Protein 2QZ4 (pdb70)

Solvent-accessible surface area: 11395 Å² total; per-residue (Å²): 218,46,41,14,40,166,58,2,19,1,21,104,118,7,38,125,68,0,99,78,0,0,68,27,2,121,71,33,144,162,113,65,12,28,0,0,0,0,5,3,36,91,34,11,18,16,50,67,0,0,82,0,0,3,30,73,7,150,24,41,54,9,64,12,40,10,82,66,65,88,93,120,100,73,34,63,8,12,36,106,2,126,71,16,1,146,78,0,100,91,116,34,45,0,0,0,2,7,50,53,56,144,122,12,34,72,28,16,18,93,16,1,78,59,14,38,104,103,20,56,3,0,2,0,4,2,1,83,140,59,72,24,60,106,29,32,12,41,127,131,49,39,5,70,67,76,6,112,10,86,66,12,82,68,95,42,18,55,48,18,0,42,33,47,0,105,73,48,72,18,75,49,58,10,83,159,43,0,62,132,0,0,80,49,0,89,42,4,7,14,44,26,0,19,98,10,0,58,69,6,41,145,139,163,110,64,7,64,57,114,33,0,24,95,91,0,106,49,13,82,95,87,131

Organism: Homo sapiens (NCBI:txid9606)

Nearest PDB structures (foldseek):
  2qz4-assembly1_A  TM=1.005E+00  e=1.917E-44  Homo sapiens
  2ce7-assembly2_E  TM=9.244E-01  e=4.680E-22  Thermotoga maritima
  6gcn-assembly1_A  TM=9.214E-01  e=4.414E-22  Aquifex aeolicus VF5
  2ce7-assembly1_B  TM=9.243E-01  e=3.847E-21  Thermotoga maritima
  4lgm-assembly1_A  TM=7.517E-01  e=1.584E-12  Saccharolobus solfataricus P2

Secondary structure (DSSP, 8-state):
----TTSS-S-HHHHHHHHHHHHHHH----PPP-EEEEES-TTSSHHHHHHHHHHHHT--EEEEETTTTSSSSTTHHHHHHHHHHHHHHHT-SEEEEEE---HHHHHHHHHHHT--TT--EEEEEEES-GGGGGSGGGSTTS--EEEE--S--HHHHHHHHHHHHHHTT--BTHHHHHHHHHHT-TT--HHHHHHHHHHHHT---B--HHHHHHHHHHHHH--

Sequence (223 aa):
MGVSFKDVAGMHEAKLEVREFVDYLKSPEAKVPKGALLLGPPGCGKTLLAKAVATEAQVPFLAMAGAEFVEVIGGLGAARVRSLFKEARARAPCIVYIDEIEQTLNQLLVEMDGMGTTDHVIVLASTNRADILDGALMRPGRLDRHVFIDLPTLQERREIFEQHLKSLKLTQSSTFYSQRLAELTPGFSGADIANICNEAALHVHTLNFEYAVERVLAGTAKK

InterPro domains:
  IPR000642 Peptidase M41 [PF01434] (562-745)
  IPR003593 AAA+ ATPase domain [SM00382] (341-481)
  IPR003959 ATPase, AAA-type, core [PF00004] (346-478)
  IPR005936 ATP-dependent zinc metalloprotease, FtsH [MF_01458] (41-780)
  IPR005936 ATP-dependent zinc metalloprotease, FtsH [TIGR01241] (147-743)
  IPR011546 Peptidase M41, FtsH extracellular [PF06480] (144-242)
  IPR027417 P-loop containing nucleoside triphosphate hydrolase [G3DSA:3.40.50.300] (288-478)
  IPR027417 P-loop containing nucleoside triphosphate hydrolase [SSF52540] (306-575)
  IPR037219 Peptidase M41-like [G3DSA:1.20.58.760] (562-750)
  IPR037219 Peptidase M41-like [SSF140990] (562-753)
  IPR041569 AAA ATPase, AAA+ lid domain [PF17862] (508-546)
  IPR050928 ATP-dependent Zinc Metalloprotease [PTHR43655] (106-780)

Foldseek 3Di:
DDQAVLLQFDPVVVVVVCVVVLVCQLPVDVPDAQAEEEEEDPQACLVSVLRRSQVSSVFEEAEDEPVLQPPPDPPRLLVVLVVRLVVCQVRPLGEYEYEEDHNNVVSNLVSQLPDDSNRNYHYYYYYHDVCVCVDDQDDPSHHPYYDYGYADALVSQLRLQQSLLVVLLLNVCSNVQSNVLSVLAPPDHSRNSNVLNVVQVVVDSHGPRVSSSVVSVVCVVPD

CATH classification: 3.40.50.300 (+1 more: 1.10.8.60)

Structure (mmCIF, N/CA/C/O backbone):
data_2QZ4
#
_entry.id   2QZ4
#
_cell.length_a   57.200
_cell.length_b   57.200
_cell.length_c   155.220
_cell.angle_alpha   90.00
_cell.angle_beta   90.00
_cell.angle_gamma   90.00
#
_symmetry.space_group_name_H-M   'P 43 2 2'
#
loop_
_entity.id
_entity.type
_entity.pdbx_description
1 polymer Paraplegin
2 non-polymer "ADENOSINE-5'-DIPHOSPHATE"
3 water water
#
loop_
_atom_site.group_PDB
_atom_site.id
_atom_site.type_symbol
_atom_site.label_atom_id
_atom_site.label_alt_id
_atom_site.label_comp_id
_atom_site.label_asym_id
_atom_site.label_entity_id
_atom_site.label_seq_id
_atom_site.pdbx_PDB_ins_code
_atom_site.Cartn_x
_atom_site.Cartn_y
_atom_site.Cartn_z
_atom_site.occupancy
_atom_site.B_iso_or_equiv
_atom_site.auth_seq_id
_atom_site.auth_comp_id
_atom_site.auth_asym_id
_atom_site.auth_atom_id
_atom_site.pdbx_PDB_model_num
ATOM 1 N N . MET A 1 1 ? -0.186 43.404 9.836 1.00 72.88 304 MET A N 1
ATOM 2 C CA . MET A 1 1 ? 1.205 42.953 9.517 1.00 73.56 304 MET A CA 1
ATOM 3 C C . MET A 1 1 ? 1.414 41.476 9.867 1.00 69.19 304 MET A C 1
ATOM 4 O O . MET A 1 1 ? 0.913 40.986 10.884 1.00 67.49 304 MET A O 1
ATOM 9 N N . GLY A 1 2 ? 2.193 40.795 9.030 1.00 66.72 305 GLY A N 1
ATOM 10 C CA . GLY A 1 2 ? 2.298 39.340 9.037 1.00 64.82 305 GLY A CA 1
ATOM 11 C C . GLY A 1 2 ? 3.410 38.807 9.918 1.00 63.60 305 GLY A C 1
ATOM 12 O O . GLY A 1 2 ? 3.961 39.520 10.740 1.00 64.92 305 GLY A O 1
ATOM 13 N N . VAL A 1 3 ? 3.699 37.521 9.753 1.00 60.32 306 VAL A N 1
ATOM 14 C CA . VAL A 1 3 ? 4.806 36.863 10.401 1.00 57.22 306 VAL A CA 1
ATOM 15 C C . VAL A 1 3 ? 6.100 37.590 10.096 1.00 57.25 306 VAL A C 1
ATOM 16 O O . VAL A 1 3 ? 6.396 37.838 8.933 1.00 61.96 306 VAL A O 1
ATOM 20 N N . SER A 1 4 ? 6.850 37.956 11.129 1.00 57.50 307 SER A N 1
ATOM 21 C CA . SER A 1 4 ? 8.156 38.592 10.972 1.00 58.09 307 SER A CA 1
ATOM 22 C C . SER A 1 4 ? 9.211 37.872 11.788 1.00 58.50 307 SER A C 1
ATOM 23 O O . SER A 1 4 ? 8.930 36.831 12.396 1.00 57.84 307 SER A O 1
ATOM 26 N N . PHE A 1 5 ? 10.428 38.422 11.809 1.00 60.55 308 PHE A N 1
ATOM 27 C CA . PHE A 1 5 ? 11.538 37.826 12.585 1.00 61.14 308 PHE A CA 1
ATOM 28 C C . PHE A 1 5 ? 11.289 37.859 14.096 1.00 60.44 308 PHE A C 1
ATOM 29 O O . PHE A 1 5 ? 11.926 37.117 14.845 1.00 58.54 308 PHE A O 1
ATOM 37 N N . LYS A 1 6 ? 10.387 38.743 14.521 1.00 59.11 309 LYS A N 1
ATOM 38 C CA . LYS A 1 6 ? 9.999 38.890 15.903 1.00 59.04 309 LYS A CA 1
ATOM 39 C C . LYS A 1 6 ? 9.230 37.682 16.364 1.00 56.53 309 LYS A C 1
ATOM 40 O O . LYS A 1 6 ? 9.288 37.317 17.510 1.00 56.47 309 LYS A O 1
ATOM 46 N N . ASP A 1 7 ? 8.491 37.078 15.462 1.00 54.64 310 ASP A N 1
ATOM 47 C CA . ASP A 1 7 ? 7.659 35.933 15.761 1.00 56.06 310 ASP A CA 1
ATOM 48 C C . ASP A 1 7 ? 8.436 34.639 15.676 1.00 57.04 310 ASP A C 1
ATOM 49 O O . ASP A 1 7 ? 7.906 33.591 16.018 1.00 57.20 310 ASP A O 1
ATOM 54 N N . VAL A 1 8 ? 9.669 34.717 15.168 1.00 58.78 311 VAL A N 1
ATOM 55 C CA . VAL A 1 8 ? 10.533 33.551 14.925 1.00 57.17 311 VAL A CA 1
ATOM 56 C C . VAL A 1 8 ? 11.589 33.493 16.037 1.00 55.50 311 VAL A C 1
ATOM 57 O O . VAL A 1 8 ? 12.555 34.257 16.067 1.00 56.63 311 VAL A O 1
ATOM 61 N N . ALA A 1 9 ? 11.403 32.599 16.984 1.00 55.40 312 ALA A N 1
ATOM 62 C CA . ALA A 1 9 ? 12.319 32.554 18.123 1.00 52.76 312 ALA A CA 1
ATOM 63 C C . ALA A 1 9 ? 13.514 31.657 17.814 1.00 51.41 312 ALA A C 1
ATOM 64 O O . ALA A 1 9 ? 13.391 30.650 17.124 1.00 51.17 312 ALA A O 1
ATOM 66 N N . GLY A 1 10 ? 14.665 32.011 18.355 1.00 51.33 313 GLY A N 1
ATOM 67 C CA . GLY A 1 10 ? 15.904 31.323 18.047 1.00 51.73 313 GLY A CA 1
ATOM 68 C C . GLY A 1 10 ? 16.296 31.422 16.572 1.00 52.27 313 GLY A C 1
ATOM 69 O O . GLY A 1 10 ? 16.129 32.458 15.936 1.00 51.10 313 GLY A O 1
ATOM 70 N N . MET A 1 11 ? 16.859 30.336 16.049 1.00 53.63 314 MET A N 1
ATOM 71 C CA . MET A 1 11 ? 17.149 30.237 14.650 1.00 60.01 314 MET A CA 1
ATOM 72 C C . MET A 1 11 ? 18.023 31.410 14.177 1.00 59.16 314 MET A C 1
ATOM 73 O O . MET A 1 11 ? 17.796 32.002 13.119 1.00 58.03 314 MET A O 1
ATOM 78 N N . HIS A 1 12 ? 19.028 31.727 14.974 1.00 58.28 315 HIS A N 1
ATOM 79 C CA . HIS A 1 12 ? 19.835 32.912 14.764 1.00 60.47 315 HIS A CA 1
ATOM 80 C C . HIS A 1 12 ? 20.758 32.774 13.549 1.00 59.12 315 HIS A C 1
ATOM 81 O O . HIS A 1 12 ? 20.942 33.726 12.821 1.00 59.23 315 HIS A O 1
ATOM 88 N N . GLU A 1 13 ? 21.342 31.600 13.345 1.00 58.68 316 GLU A N 1
ATOM 89 C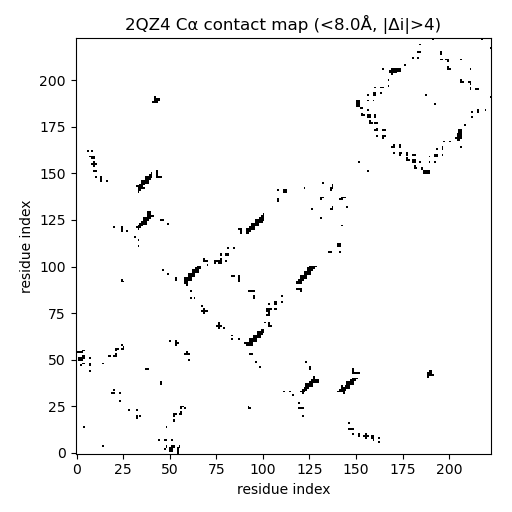 CA . GLU A 1 13 ? 22.189 31.358 12.186 1.00 58.77 316 GLU A CA 1
ATOM 90 C C . GLU A 1 13 ? 21.395 31.372 10.866 1.00 59.40 316 GLU A C 1
ATOM 91 O O . GLU A 1 13 ? 21.852 31.965 9.904 1.00 58.24 316 GLU A O 1
ATOM 97 N N . ALA A 1 14 ? 20.227 30.727 10.845 1.00 58.80 317 ALA A N 1
ATOM 98 C CA . ALA A 1 14 ? 19.321 30.714 9.687 1.00 58.49 317 ALA A CA 1
ATOM 99 C C . ALA A 1 14 ? 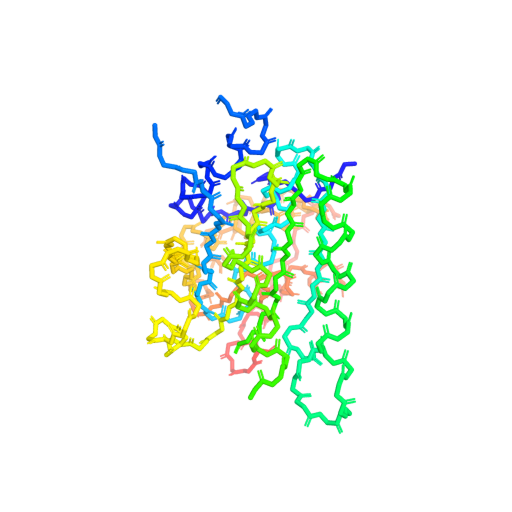18.822 32.113 9.311 1.00 58.69 317 ALA A C 1
ATOM 100 O O . ALA A 1 14 ? 18.763 32.422 8.134 1.00 59.08 317 ALA A O 1
ATOM 102 N N . LYS A 1 15 ? 18.452 32.941 10.297 1.00 59.86 318 LYS A N 1
ATOM 103 C CA . LYS A 1 15 ? 18.169 34.374 10.065 1.00 61.71 318 LYS A CA 1
ATOM 104 C C . LYS A 1 15 ? 19.321 35.120 9.392 1.00 62.99 318 LYS A C 1
ATOM 105 O O . LYS A 1 15 ? 19.097 35.908 8.450 1.00 63.68 318 LYS A O 1
ATOM 111 N N . LEU A 1 16 ? 20.547 34.889 9.854 1.00 61.96 319 LEU A N 1
ATOM 112 C CA . LEU A 1 16 ? 21.699 35.475 9.179 1.00 61.15 319 LEU A CA 1
ATOM 113 C C . LEU A 1 16 ? 21.806 34.973 7.745 1.00 61.32 319 LEU A C 1
ATOM 114 O O . LEU A 1 16 ? 22.166 35.731 6.851 1.00 61.87 319 LEU A O 1
ATOM 119 N N . GLU A 1 17 ? 21.488 33.702 7.519 1.00 61.46 320 GLU A N 1
ATOM 120 C CA . GLU A 1 17 ? 21.597 33.112 6.189 1.00 61.89 320 GLU A CA 1
ATOM 121 C C . GLU A 1 17 ? 20.506 33.532 5.166 1.00 62.27 320 GLU A C 1
ATOM 122 O O . GLU A 1 17 ? 20.730 33.456 3.967 1.00 63.90 320 GLU A O 1
ATOM 128 N N . VAL A 1 18 ? 19.338 33.977 5.602 1.00 63.27 321 VAL A N 1
ATOM 129 C CA . VAL A 1 18 ? 18.302 34.377 4.635 1.00 63.23 321 VAL A CA 1
ATOM 130 C C . VAL A 1 18 ? 18.295 35.886 4.435 1.00 63.79 321 VAL A C 1
ATOM 131 O O . VAL A 1 18 ? 17.564 36.409 3.600 1.00 66.73 321 VAL A O 1
ATOM 135 N N . ARG A 1 19 ? 19.137 36.559 5.204 1.00 64.32 322 ARG A N 1
ATOM 136 C CA . ARG A 1 19 ? 19.379 38.008 5.118 1.00 65.66 322 ARG A CA 1
ATOM 137 C C . ARG A 1 19 ? 19.619 38.508 3.686 1.00 63.08 322 ARG A C 1
ATOM 138 O O . ARG A 1 19 ? 19.033 39.494 3.267 1.00 62.04 322 ARG A O 1
ATOM 146 N N . GLU A 1 20 ? 20.515 37.837 2.979 1.00 62.08 323 GLU A N 1
ATOM 147 C CA . GLU A 1 20 ? 20.848 38.158 1.596 1.00 62.71 323 GLU A CA 1
ATOM 148 C C . GLU A 1 20 ? 19.614 38.177 0.695 1.00 61.65 323 GLU A C 1
ATOM 149 O O . GLU A 1 20 ? 19.534 38.973 -0.234 1.00 61.49 323 GLU A O 1
ATOM 155 N N . PHE A 1 21 ? 18.660 37.288 0.959 1.00 62.74 324 PHE A N 1
ATOM 156 C CA . PHE A 1 21 ? 17.396 37.273 0.214 1.00 61.24 324 PHE A CA 1
ATOM 157 C C . PHE A 1 21 ? 16.492 38.444 0.614 1.00 62.13 324 PHE A C 1
ATOM 158 O O . PHE A 1 21 ? 15.880 39.058 -0.256 1.00 58.71 324 PHE A O 1
ATOM 166 N N . VAL A 1 22 ? 16.419 38.770 1.918 1.00 61.75 325 VAL A N 1
ATOM 167 C CA . VAL A 1 22 ? 15.743 40.003 2.353 1.00 60.44 325 VAL A CA 1
ATOM 168 C C . VAL A 1 22 ? 16.352 41.247 1.658 1.00 61.84 325 VAL A C 1
ATOM 169 O O . VAL A 1 22 ? 15.634 42.098 1.130 1.00 63.83 325 VAL A O 1
ATOM 173 N N . ASP A 1 23 ? 17.672 41.340 1.651 1.00 59.03 326 ASP A N 1
ATOM 174 C CA . ASP A 1 23 ? 18.345 42.478 1.054 1.00 58.96 326 ASP A CA 1
ATOM 175 C C . ASP A 1 23 ? 18.084 42.546 -0.456 1.00 58.57 326 ASP A C 1
ATOM 176 O O . ASP A 1 23 ? 17.849 43.616 -1.023 1.00 59.12 326 ASP A O 1
ATOM 181 N N . TYR A 1 24 ? 18.119 41.400 -1.112 1.00 57.80 327 TYR A N 1
ATOM 182 C CA . TYR A 1 24 ? 17.882 41.373 -2.541 1.00 57.51 327 TYR A CA 1
ATOM 183 C C . TYR A 1 24 ? 16.470 41.832 -2.899 1.00 57.24 327 TYR A C 1
ATOM 184 O O . TYR A 1 24 ? 16.302 42.682 -3.753 1.00 58.35 327 TYR A O 1
ATOM 193 N N . LEU A 1 25 ? 15.470 41.270 -2.237 1.00 57.52 328 LEU A N 1
ATOM 194 C CA . LEU A 1 25 ? 14.071 41.596 -2.477 1.00 60.11 328 LEU A CA 1
ATOM 195 C C . LEU A 1 25 ? 13.751 43.069 -2.206 1.00 61.89 328 LEU A C 1
ATOM 196 O O . LEU A 1 25 ? 12.929 43.666 -2.926 1.00 61.60 328 LEU A O 1
ATOM 201 N N . LYS A 1 26 ? 14.407 43.655 -1.193 1.00 64.62 329 LYS A N 1
ATOM 202 C CA . LYS A 1 26 ? 14.254 45.091 -0.869 1.00 66.00 329 LYS A CA 1
ATOM 203 C C . LYS A 1 26 ? 14.816 46.061 -1.943 1.00 69.05 329 LYS A C 1
ATOM 204 O O . LYS A 1 26 ? 14.321 47.184 -2.098 1.00 68.16 329 LYS A O 1
ATOM 210 N N . SER A 1 27 ? 15.861 45.645 -2.657 1.00 69.65 330 SER A N 1
ATOM 211 C CA . SER A 1 27 ? 16.340 46.405 -3.805 1.00 69.72 330 SER A CA 1
ATOM 212 C C . SER A 1 27 ? 17.208 45.558 -4.724 1.00 67.72 330 SER A C 1
ATOM 213 O O . SER A 1 27 ? 18.428 45.518 -4.576 1.00 65.01 330 SER A O 1
ATOM 216 N N . PRO A 1 28 ? 16.576 44.865 -5.677 1.00 68.24 331 PRO A N 1
ATOM 217 C CA . PRO A 1 28 ? 17.365 44.227 -6.725 1.00 69.89 331 PRO A CA 1
ATOM 218 C C . PRO A 1 28 ? 18.205 45.277 -7.469 1.00 70.77 331 PRO A C 1
ATOM 219 O O . PRO A 1 28 ? 17.655 46.131 -8.172 1.00 73.48 331 PRO A O 1
ATOM 223 N N . GLU A 1 29 ? 19.524 45.229 -7.281 1.00 71.08 332 GLU A N 1
ATOM 224 C CA . GLU A 1 29 ? 20.447 46.256 -7.800 1.00 70.69 332 GLU A CA 1
ATOM 225 C C . GLU A 1 29 ? 21.284 46.802 -6.636 1.00 71.32 332 GLU A C 1
ATOM 226 O O . GLU A 1 29 ? 21.428 46.137 -5.594 1.00 69.72 332 GLU A O 1
ATOM 228 N N . ALA A 1 36 ? 28.137 41.389 -7.233 1.00 63.07 339 ALA A N 1
ATOM 229 C CA . ALA A 1 36 ? 27.729 40.139 -6.592 1.00 64.33 339 ALA A CA 1
ATOM 230 C C . ALA A 1 36 ? 26.962 39.244 -7.569 1.00 64.34 339 ALA A C 1
ATOM 231 O O . ALA A 1 36 ? 26.700 39.633 -8.721 1.00 66.41 339 ALA A O 1
ATOM 233 N N . LYS A 1 37 ? 26.637 38.039 -7.106 1.00 62.69 340 LYS A N 1
ATOM 234 C CA . LYS A 1 37 ? 25.891 37.072 -7.894 1.00 61.94 340 LYS A CA 1
ATOM 235 C C . LYS A 1 37 ? 24.415 37.188 -7.535 1.00 61.43 340 LYS A C 1
ATOM 236 O O . LYS A 1 37 ? 24.062 37.345 -6.346 1.00 61.18 340 LYS A O 1
ATOM 239 N N . VAL A 1 38 ? 23.565 37.109 -8.561 1.00 59.67 341 VAL A N 1
ATOM 240 C CA . VAL A 1 38 ? 22.117 37.233 -8.404 1.00 58.17 341 VAL A CA 1
ATOM 241 C C . VAL A 1 38 ? 21.508 36.021 -7.681 1.00 56.74 341 VAL A C 1
ATOM 242 O O . VAL A 1 38 ? 21.605 34.875 -8.140 1.00 53.77 341 VAL A O 1
ATOM 246 N N . PRO A 1 39 ? 20.895 36.271 -6.515 1.00 56.56 342 PRO A N 1
ATOM 247 C CA . PRO A 1 39 ? 20.292 35.172 -5.794 1.00 55.03 342 PRO A CA 1
ATOM 248 C C . PRO A 1 39 ? 19.058 34.651 -6.513 1.00 54.21 342 PRO A C 1
ATOM 249 O O . PRO A 1 39 ? 18.274 35.443 -7.025 1.00 54.71 342 PRO A O 1
ATOM 253 N N . LYS A 1 40 ? 18.915 33.327 -6.563 1.00 53.72 343 LYS A N 1
ATOM 254 C CA . LYS A 1 40 ? 17.714 32.672 -7.055 1.00 53.97 343 LYS A CA 1
ATOM 255 C C . LYS A 1 40 ? 16.875 32.111 -5.922 1.00 52.78 343 LYS A C 1
ATOM 256 O O . LYS A 1 40 ? 15.653 32.091 -6.007 1.00 52.40 343 LYS A O 1
ATOM 262 N N . GLY A 1 41 ? 17.544 31.646 -4.870 1.00 51.57 344 GLY A N 1
ATOM 263 C CA . GLY A 1 41 ? 16.872 31.140 -3.686 1.00 51.02 344 GLY A CA 1
ATOM 264 C C . GLY A 1 41 ? 17.626 30.059 -2.936 1.00 48.33 344 GLY A C 1
ATOM 265 O O . GLY A 1 41 ? 18.815 29.864 -3.148 1.00 45.23 344 GLY A O 1
ATOM 266 N N . ALA A 1 42 ? 16.914 29.334 -2.072 1.00 47.97 345 ALA A N 1
ATOM 267 C CA . ALA A 1 42 ? 17.549 28.359 -1.165 1.00 47.05 345 ALA A CA 1
ATOM 268 C C . ALA A 1 42 ? 16.630 27.211 -0.724 1.00 45.99 345 ALA A C 1
ATOM 269 O O . ALA A 1 42 ? 15.409 27.347 -0.710 1.00 46.77 345 ALA A O 1
ATOM 271 N N . LEU A 1 43 ? 17.252 26.076 -0.402 1.00 43.91 346 LEU A N 1
ATOM 272 C CA . LEU A 1 43 ? 16.602 24.953 0.251 1.00 42.19 346 LEU A CA 1
ATOM 273 C C . LEU A 1 43 ? 16.713 25.100 1.794 1.00 42.45 346 LEU A C 1
ATOM 274 O O . LEU A 1 43 ? 17.785 25.312 2.345 1.00 43.28 346 LEU A O 1
ATOM 279 N N . LEU A 1 44 ? 15.585 24.999 2.467 1.00 44.47 347 LEU A N 1
ATOM 280 C CA . LEU A 1 44 ? 15.546 24.948 3.928 1.00 46.13 347 LEU A CA 1
ATOM 281 C C . LEU A 1 44 ? 15.330 23.461 4.247 1.00 45.34 347 LEU A C 1
ATOM 282 O O . LEU A 1 44 ? 14.339 22.885 3.783 1.00 44.64 347 LEU A O 1
ATOM 287 N N . LEU A 1 45 ? 16.294 22.840 4.929 1.00 44.69 348 LEU A N 1
ATOM 288 C CA . LEU A 1 45 ? 16.292 21.392 5.224 1.00 43.67 348 LEU A CA 1
ATOM 289 C C . LEU A 1 45 ? 16.209 21.120 6.739 1.00 46.22 348 LEU A C 1
ATOM 290 O O . LEU A 1 45 ? 16.940 21.716 7.526 1.00 40.53 348 LEU A O 1
ATOM 295 N N . GLY A 1 46 ? 15.351 20.189 7.146 1.00 46.55 349 GLY A N 1
ATOM 296 C CA . GLY A 1 46 ? 15.365 19.750 8.536 1.00 46.01 349 GLY A CA 1
ATOM 297 C C . GLY A 1 46 ? 14.058 19.124 8.959 1.00 46.95 349 GLY A C 1
ATOM 298 O O . GLY A 1 46 ? 13.084 19.091 8.174 1.00 42.46 349 GLY A O 1
ATOM 299 N N . PRO A 1 47 ? 14.011 18.665 10.232 1.00 46.46 350 PRO A N 1
ATOM 300 C CA . PRO A 1 47 ? 12.829 17.982 10.721 1.00 44.36 350 PRO A CA 1
ATOM 301 C C . PRO A 1 47 ? 11.600 18.875 10.794 1.00 42.57 350 PRO A C 1
ATOM 302 O O . PRO A 1 47 ? 11.696 20.094 10.745 1.00 44.63 350 PRO A O 1
ATOM 306 N N . PRO A 1 48 ? 10.433 18.259 10.829 1.00 43.75 351 PRO A N 1
ATOM 307 C CA . PRO A 1 48 ? 9.182 18.987 10.844 1.00 46.52 351 PRO A CA 1
ATOM 308 C C . PRO A 1 48 ? 8.922 19.776 12.146 1.00 47.58 351 PRO A C 1
ATOM 309 O O . PRO A 1 48 ? 9.307 19.335 13.265 1.00 44.67 351 PRO A O 1
ATOM 313 N N . GLY A 1 49 ? 8.234 20.903 11.964 1.00 46.12 352 GLY A N 1
ATOM 314 C CA . GLY A 1 49 ? 7.753 21.736 13.033 1.00 44.90 352 GLY A CA 1
ATOM 315 C C . GLY A 1 49 ? 8.805 22.666 13.571 1.00 44.45 352 GLY A C 1
ATOM 316 O O . GLY A 1 49 ? 8.662 23.128 14.700 1.00 42.04 352 GLY A O 1
ATOM 317 N N . CYS A 1 50 ? 9.864 22.912 12.782 1.00 41.59 353 CYS A N 1
ATOM 318 C CA . CYS A 1 50 ? 11.046 23.619 13.297 1.00 44.66 353 CYS A CA 1
ATOM 319 C C . CYS A 1 50 ? 11.181 24.998 12.688 1.00 43.83 353 CYS A C 1
ATOM 320 O O . CYS A 1 50 ? 12.205 25.640 12.811 1.00 45.13 353 CYS A O 1
ATOM 323 N N . GLY A 1 51 ? 10.101 25.494 12.128 1.00 42.25 354 GLY A N 1
ATOM 324 C CA . GLY A 1 51 ? 10.064 26.878 11.725 1.00 45.32 354 GLY A CA 1
ATOM 325 C C . GLY A 1 51 ? 10.489 27.227 10.300 1.00 44.87 354 GLY A C 1
ATOM 326 O O . GLY A 1 51 ? 10.654 28.384 10.017 1.00 47.93 354 GLY A O 1
ATOM 327 N N . LYS A 1 52 ? 10.664 26.242 9.406 1.00 48.02 355 LYS A N 1
ATOM 328 C CA . LYS A 1 52 ? 11.042 26.510 7.991 1.00 46.04 355 LYS A CA 1
ATOM 329 C C . LYS A 1 52 ? 10.034 27.407 7.320 1.00 45.64 355 LYS A C 1
ATOM 330 O O . LYS A 1 52 ? 10.380 28.451 6.751 1.00 47.33 355 LYS A O 1
ATOM 336 N N . THR A 1 53 ? 8.775 27.035 7.424 1.00 48.81 356 THR A N 1
ATOM 337 C CA . THR A 1 53 ? 7.698 27.840 6.841 1.00 50.37 356 THR A CA 1
ATOM 338 C C . THR A 1 53 ? 7.582 29.206 7.483 1.00 50.90 356 THR A C 1
ATOM 339 O O . THR A 1 53 ? 7.471 30.209 6.793 1.00 54.11 356 THR A O 1
ATOM 343 N N . LEU A 1 54 ? 7.610 29.246 8.805 1.00 51.15 357 LEU A N 1
ATOM 344 C CA . LEU A 1 54 ? 7.608 30.496 9.570 1.00 49.46 357 LEU A CA 1
ATOM 345 C C . LEU A 1 54 ? 8.747 31.437 9.109 1.00 47.71 357 LEU A C 1
ATOM 346 O O . LEU A 1 54 ? 8.544 32.634 8.890 1.00 44.25 357 LEU A O 1
ATOM 351 N N . LEU A 1 55 ? 9.947 30.905 8.936 1.00 48.91 358 LEU A N 1
ATOM 352 C CA . LEU A 1 55 ? 11.065 31.721 8.461 1.00 50.10 358 LEU A CA 1
ATOM 353 C C . LEU A 1 55 ? 10.861 32.291 7.054 1.00 50.03 358 LEU A C 1
ATOM 354 O O . LEU A 1 55 ? 11.187 33.468 6.802 1.00 50.69 358 LEU A O 1
ATOM 359 N N . ALA A 1 56 ? 10.372 31.444 6.139 1.00 49.40 359 ALA A N 1
ATOM 360 C CA . ALA A 1 56 ? 10.087 31.851 4.747 1.00 48.92 359 ALA A CA 1
ATOM 361 C C . ALA A 1 56 ? 9.030 32.943 4.715 1.00 49.41 359 ALA A C 1
ATOM 362 O O . ALA A 1 56 ? 9.139 33.895 3.944 1.00 48.99 359 ALA A O 1
ATOM 364 N N . LYS A 1 57 ? 7.998 32.814 5.545 1.00 50.53 360 LYS A N 1
ATOM 365 C CA . LYS A 1 57 ? 7.006 33.899 5.694 1.00 52.00 360 LYS A CA 1
ATOM 366 C C . LYS A 1 57 ? 7.613 35.187 6.232 1.00 52.34 360 LYS A C 1
ATOM 367 O O . LYS A 1 57 ? 7.299 36.289 5.766 1.00 52.36 360 LYS A O 1
ATOM 373 N N . ALA A 1 58 ? 8.495 35.037 7.202 1.00 52.52 361 ALA A N 1
ATOM 374 C CA . ALA A 1 58 ? 9.170 36.164 7.828 1.00 52.66 361 ALA A CA 1
ATOM 375 C C . ALA A 1 58 ? 10.048 36.927 6.827 1.00 51.88 361 ALA A C 1
ATOM 376 O O . ALA A 1 58 ? 10.070 38.154 6.833 1.00 50.78 361 ALA A O 1
ATOM 378 N N . VAL A 1 59 ? 10.799 36.191 6.009 1.00 51.23 362 VAL A N 1
ATOM 379 C CA . VAL A 1 59 ? 11.592 36.786 4.944 1.00 51.19 362 VAL A CA 1
ATOM 380 C C . VAL A 1 59 ? 10.742 37.666 3.993 1.00 50.26 362 VAL A C 1
ATOM 381 O O . VAL A 1 59 ? 11.184 38.704 3.567 1.00 50.67 362 VAL A O 1
ATOM 385 N N . ALA A 1 60 ? 9.522 37.258 3.691 1.00 47.99 363 ALA A N 1
ATOM 386 C CA . ALA A 1 60 ? 8.665 38.038 2.813 1.00 47.98 363 ALA A CA 1
ATOM 387 C C . ALA A 1 60 ? 8.213 39.304 3.505 1.00 46.68 363 ALA A C 1
ATOM 388 O O . ALA A 1 60 ? 8.210 40.383 2.904 1.00 45.44 363 ALA A O 1
ATOM 390 N N . THR A 1 61 ? 7.856 39.168 4.789 1.00 47.88 364 THR A N 1
ATOM 391 C CA . THR A 1 61 ? 7.364 40.279 5.600 1.00 47.13 364 THR A CA 1
ATOM 392 C C . THR A 1 61 ? 8.461 41.290 5.797 1.00 47.93 364 THR A C 1
ATOM 393 O O . THR A 1 61 ? 8.229 42.486 5.697 1.00 50.40 364 THR A O 1
ATOM 397 N N . GLU A 1 62 ? 9.670 40.808 6.041 1.00 50.42 365 GLU A N 1
ATOM 398 C CA . GLU A 1 62 ? 10.805 41.683 6.328 1.00 52.54 365 GLU A CA 1
ATOM 399 C C . GLU A 1 62 ? 11.160 42.529 5.099 1.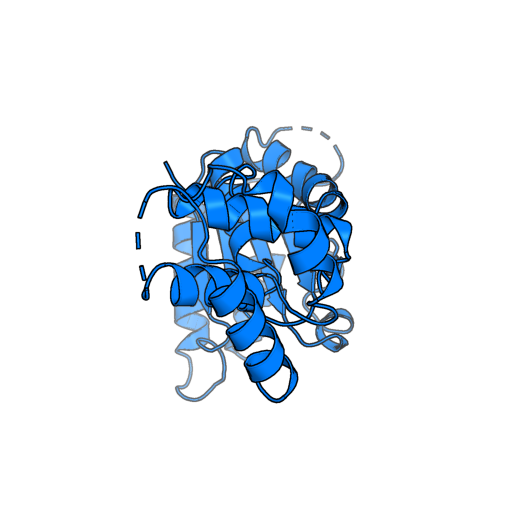00 53.98 365 GLU A C 1
ATOM 400 O O . GLU A 1 62 ? 11.422 43.729 5.242 1.00 55.12 365 GLU A O 1
ATOM 406 N N . ALA A 1 63 ? 11.165 41.895 3.912 1.00 52.28 366 ALA A N 1
ATOM 407 C CA . ALA A 1 63 ? 11.359 42.568 2.618 1.00 53.30 366 ALA A CA 1
ATOM 408 C C . ALA A 1 63 ? 10.102 43.320 2.210 1.00 54.69 366 ALA A C 1
ATOM 409 O O . ALA A 1 63 ? 10.149 44.204 1.372 1.00 52.64 366 ALA A O 1
ATOM 411 N N . GLN A 1 64 ? 8.967 42.979 2.814 1.00 56.37 367 GLN A N 1
ATOM 412 C CA . GLN A 1 64 ? 7.756 43.719 2.527 1.00 55.78 367 GLN A CA 1
ATOM 413 C C . GLN A 1 64 ? 7.200 43.316 1.162 1.00 52.30 367 GLN A C 1
ATOM 414 O O . GLN A 1 64 ? 6.717 44.131 0.407 1.00 53.13 367 GLN A O 1
ATOM 420 N N . VAL A 1 65 ? 7.249 42.039 0.848 1.00 52.04 368 VAL A N 1
ATOM 421 C CA . VAL A 1 65 ? 6.792 41.600 -0.465 1.00 51.93 368 VAL A CA 1
ATOM 422 C C . VAL A 1 65 ? 5.785 40.463 -0.296 1.00 52.11 368 VAL A C 1
ATOM 423 O O . VAL A 1 65 ? 5.655 39.894 0.803 1.00 50.55 368 VAL A O 1
ATOM 427 N N . PRO A 1 66 ? 5.070 40.128 -1.382 1.00 50.83 369 PRO A N 1
ATOM 428 C CA . PRO A 1 66 ? 4.170 38.981 -1.313 1.00 48.26 369 PRO A CA 1
ATOM 429 C C . PRO A 1 66 ? 4.870 37.638 -1.129 1.00 49.41 369 PRO A C 1
ATOM 430 O O . PRO A 1 66 ? 6.081 37.465 -1.441 1.00 45.81 369 PRO A O 1
ATOM 434 N N . PHE A 1 67 ? 4.072 36.716 -0.579 1.00 49.42 370 PHE A N 1
ATOM 435 C CA . PHE A 1 67 ? 4.451 35.355 -0.298 1.00 48.78 370 PHE A CA 1
ATOM 436 C C . PHE A 1 67 ? 3.481 34.465 -1.044 1.00 50.56 370 PHE A C 1
ATOM 437 O O . PHE A 1 67 ? 2.291 34.518 -0.789 1.00 49.81 370 PHE A O 1
ATOM 445 N N . LEU A 1 68 ? 3.998 33.654 -1.964 1.00 52.26 371 LEU A N 1
ATOM 446 C CA . LEU A 1 68 ? 3.196 32.799 -2.842 1.00 53.58 371 LEU A CA 1
ATOM 447 C C . LEU A 1 68 ? 3.624 31.346 -2.599 1.00 55.30 371 LEU A C 1
ATOM 448 O O . LEU A 1 68 ? 4.796 31.027 -2.731 1.00 58.10 371 LEU A O 1
ATOM 453 N N . ALA A 1 69 ? 2.700 30.467 -2.227 1.00 53.88 372 ALA A N 1
ATOM 454 C CA . ALA A 1 69 ? 3.098 29.179 -1.736 1.00 55.28 372 ALA A CA 1
ATOM 455 C C . ALA A 1 69 ? 2.549 28.080 -2.630 1.00 56.47 372 ALA A C 1
ATOM 456 O O . ALA A 1 69 ? 1.510 28.215 -3.244 1.00 55.81 372 ALA A O 1
ATOM 458 N N . MET A 1 70 ? 3.323 27.022 -2.792 1.00 59.05 373 MET A N 1
ATOM 459 C CA . MET A 1 70 ? 2.797 25.810 -3.377 1.00 61.41 373 MET A CA 1
ATOM 460 C C . MET A 1 70 ? 3.254 24.651 -2.525 1.00 58.68 373 MET A C 1
ATOM 461 O O . MET A 1 70 ? 4.426 24.560 -2.220 1.00 58.82 373 MET A O 1
ATOM 466 N N . ALA A 1 71 ? 2.335 23.771 -2.166 1.00 58.34 374 ALA A N 1
ATOM 467 C CA . ALA A 1 71 ? 2.675 22.558 -1.455 1.00 60.90 374 ALA A CA 1
ATOM 468 C C . ALA A 1 71 ? 3.267 21.537 -2.410 1.00 61.04 374 ALA A C 1
ATOM 469 O O . ALA A 1 71 ? 2.663 21.223 -3.417 1.00 59.84 374 ALA A O 1
ATOM 471 N N . GLY A 1 72 ? 4.441 21.013 -2.058 1.00 63.25 375 GLY A N 1
ATOM 472 C CA . GLY A 1 72 ? 4.998 19.823 -2.686 1.00 67.11 375 GLY A CA 1
ATOM 473 C C . GLY A 1 72 ? 3.995 18.744 -3.070 1.00 71.08 375 GLY A C 1
ATOM 474 O O . GLY A 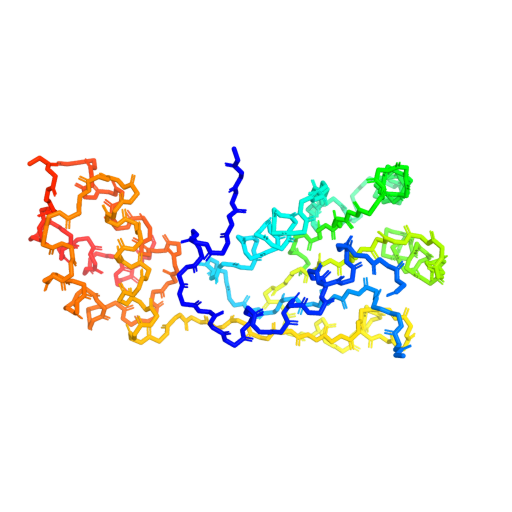1 72 ? 4.222 18.030 -4.041 1.00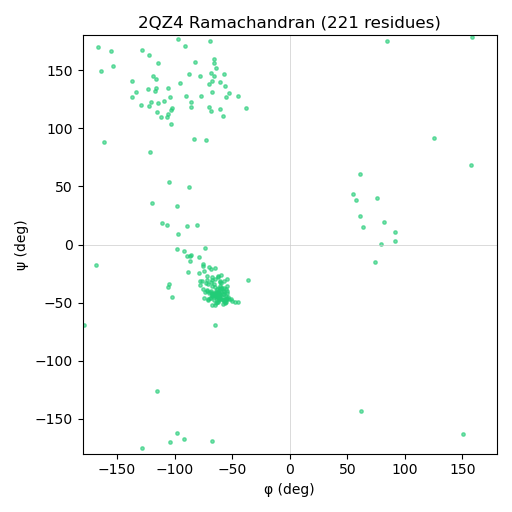 74.95 375 GLY A O 1
ATOM 475 N N . ALA A 1 73 ? 2.892 18.616 -2.331 1.00 73.86 376 ALA A N 1
ATOM 476 C CA . ALA A 1 73 ? 1.807 17.690 -2.691 1.00 78.02 376 ALA A CA 1
ATOM 477 C C . ALA A 1 73 ? 0.831 18.228 -3.789 1.00 80.74 376 ALA A C 1
ATOM 478 O O . ALA A 1 73 ? -0.285 17.723 -3.955 1.00 80.74 376 ALA A O 1
ATOM 480 N N . GLU A 1 74 ? 1.259 19.260 -4.513 1.00 83.55 377 GLU A N 1
ATOM 481 C CA . GLU A 1 74 ? 0.642 19.676 -5.789 1.00 84.67 377 GLU A CA 1
ATOM 482 C C . GLU A 1 74 ? 1.783 19.580 -6.798 1.00 84.72 377 GLU A C 1
ATOM 483 O O . GLU A 1 74 ? 2.417 20.569 -7.146 1.00 84.22 377 GLU A O 1
ATOM 489 N N . PHE A 1 75 ? 2.037 18.343 -7.225 1.00 86.09 378 PHE A N 1
ATOM 490 C CA . PHE A 1 75 ? 3.240 17.945 -7.949 1.00 85.71 378 PHE A CA 1
ATOM 491 C C . PHE A 1 75 ? 3.069 16.478 -8.256 1.00 87.46 378 PHE A C 1
ATOM 492 O O . PHE A 1 75 ? 2.866 16.086 -9.428 1.00 89.90 378 PHE A O 1
ATOM 500 N N . VAL A 1 76 ? 3.129 15.678 -7.186 1.00 87.30 379 VAL A N 1
ATOM 501 C CA . VAL A 1 76 ? 3.045 14.222 -7.258 1.00 86.82 379 VAL A CA 1
ATOM 502 C C . VAL A 1 76 ? 2.036 13.877 -8.321 1.00 85.80 379 VAL A C 1
ATOM 503 O O . VAL A 1 76 ? 0.864 14.235 -8.204 1.00 85.75 379 VAL A O 1
ATOM 507 N N . GLU A 1 77 ? 2.512 13.204 -9.369 1.00 84.98 380 GLU A N 1
ATOM 508 C CA . GLU A 1 77 ? 1.742 13.016 -10.598 1.00 83.90 380 GLU A CA 1
ATOM 509 C C . GLU A 1 77 ? 0.610 12.017 -10.420 1.00 82.51 380 GLU A C 1
ATOM 510 O O . GLU A 1 77 ? 0.799 10.821 -10.621 1.00 83.32 380 GLU A O 1
ATOM 512 N N . VAL A 1 78 ? -0.560 12.517 -10.027 1.00 80.78 381 VAL A N 1
ATOM 513 C CA . VAL A 1 78 ? -1.790 11.711 -10.023 1.00 78.92 381 VAL A CA 1
ATOM 514 C C . VAL A 1 78 ? -2.692 12.135 -11.190 1.00 74.45 381 VAL A C 1
ATOM 515 O O . VAL A 1 78 ? -3.324 11.289 -11.822 1.00 75.12 381 VAL A O 1
ATOM 519 N N . ILE A 1 79 ? -2.723 13.433 -11.499 1.00 69.37 382 ILE A N 1
ATOM 520 C CA . ILE A 1 79 ? -3.516 13.936 -12.631 1.00 65.92 382 ILE A CA 1
ATOM 521 C C . ILE A 1 79 ? -2.594 14.525 -13.709 1.00 62.78 382 ILE A C 1
ATOM 522 O O . ILE A 1 79 ? -1.917 15.534 -13.487 1.00 62.28 382 ILE A O 1
ATOM 527 N N . GLY A 1 80 ? -2.566 13.881 -14.871 1.00 57.90 383 GLY A N 1
ATOM 528 C CA . GLY A 1 80 ? -1.649 14.254 -15.947 1.00 57.35 383 GLY A CA 1
ATOM 529 C C . GLY A 1 80 ? -1.657 15.720 -16.379 1.00 55.77 383 GLY A C 1
ATOM 530 O O . GLY A 1 80 ? -2.711 16.303 -16.630 1.00 55.34 383 GLY A O 1
ATOM 531 N N . GLY A 1 81 ? -0.470 16.313 -16.450 1.00 50.99 384 GLY A N 1
ATOM 532 C CA . GLY A 1 81 ? -0.330 17.722 -16.779 1.00 50.45 384 GLY A CA 1
ATOM 533 C C . GLY A 1 81 ? -0.690 18.779 -15.724 1.00 47.27 384 GLY A C 1
ATOM 534 O O . GLY A 1 81 ? -0.378 19.972 -15.907 1.00 43.69 384 GLY A O 1
ATOM 535 N N . LEU A 1 82 ? -1.392 18.385 -14.664 1.00 47.58 385 LEU A N 1
ATOM 536 C CA . LEU A 1 82 ? -2.002 19.366 -13.756 1.00 48.14 385 LEU A CA 1
ATOM 537 C C . LEU A 1 82 ? -0.935 20.113 -12.974 1.00 45.13 385 LEU A C 1
ATOM 538 O O . LEU A 1 82 ? -0.978 21.342 -12.890 1.00 45.60 385 LEU A O 1
ATOM 543 N N . GLY A 1 83 ? 0.037 19.386 -12.436 1.00 46.72 386 GLY A N 1
ATOM 544 C CA . GLY A 1 83 ? 1.119 20.006 -11.652 1.00 44.62 386 GLY A CA 1
ATOM 545 C C . GLY A 1 83 ? 1.924 20.996 -12.479 1.00 45.69 386 GLY A C 1
ATOM 546 O O . GLY A 1 83 ? 2.247 22.083 -11.997 1.00 43.50 386 GLY A O 1
ATOM 547 N N . ALA A 1 84 ? 2.233 20.634 -13.734 1.00 43.09 387 ALA A N 1
ATOM 548 C CA . ALA A 1 84 ? 3.000 21.528 -14.627 1.00 44.67 387 ALA A CA 1
ATOM 549 C C . ALA A 1 84 ? 2.252 22.833 -14.853 1.00 44.36 387 ALA A C 1
ATOM 550 O O . ALA A 1 84 ? 2.841 23.908 -14.852 1.00 41.71 387 ALA A O 1
ATOM 552 N N . ALA A 1 85 ? 0.950 22.710 -15.087 1.00 45.94 388 ALA A N 1
ATOM 553 C CA . ALA A 1 85 ? 0.072 23.840 -15.275 1.00 45.67 388 ALA A CA 1
ATOM 554 C C . ALA A 1 85 ? 0.001 24.771 -14.020 1.00 47.16 388 ALA A C 1
ATOM 555 O O . ALA A 1 85 ? -0.010 26.012 -14.125 1.00 45.03 388 ALA A O 1
ATOM 557 N N . ARG A 1 86 ? -0.067 24.179 -12.840 1.00 46.74 389 ARG A N 1
ATOM 558 C CA . ARG A 1 86 ? -0.028 24.961 -11.578 1.00 48.13 389 ARG A CA 1
ATOM 559 C C . ARG A 1 86 ? 1.326 25.617 -11.340 1.00 47.51 389 ARG A C 1
ATOM 560 O O . ARG A 1 86 ? 1.390 26.749 -10.918 1.00 48.39 389 ARG A O 1
ATOM 568 N N . VAL A 1 87 ? 2.412 24.898 -11.598 1.00 49.98 390 VAL A N 1
ATOM 569 C CA . VAL A 1 87 ? 3.756 25.514 -11.572 1.00 49.20 390 VAL A CA 1
ATOM 570 C C . VAL A 1 87 ? 3.896 26.725 -12.480 1.00 48.63 390 VAL A C 1
ATOM 571 O O . VAL A 1 87 ? 4.454 27.763 -12.052 1.00 48.58 390 VAL A O 1
ATOM 575 N N . ARG A 1 88 ? 3.412 26.611 -13.726 1.00 47.02 391 ARG A N 1
ATOM 576 C CA . ARG A 1 88 ? 3.468 27.706 -14.647 1.00 50.04 391 ARG A CA 1
ATOM 577 C C . ARG A 1 88 ? 2.670 28.905 -14.120 1.00 49.45 391 ARG A C 1
ATOM 578 O O . ARG A 1 88 ? 3.176 30.033 -14.146 1.00 51.13 391 ARG A O 1
ATOM 586 N N . SER A 1 89 ? 1.436 28.676 -13.661 1.00 50.62 392 SER A N 1
ATOM 587 C CA . SER A 1 89 ? 0.598 29.775 -13.115 1.00 47.90 392 SER A CA 1
ATOM 588 C C . SER A 1 89 ? 1.302 30.465 -11.963 1.00 46.65 392 SER A C 1
ATOM 589 O O . SER A 1 89 ? 1.251 31.683 -11.864 1.00 48.66 392 SER A O 1
ATOM 592 N N . LEU A 1 90 ? 1.920 29.670 -11.088 1.00 47.74 393 LEU A N 1
ATOM 593 C CA . LEU A 1 90 ? 2.622 30.170 -9.911 1.00 50.02 393 LEU A CA 1
ATOM 594 C C . LEU A 1 90 ? 3.687 31.159 -10.299 1.00 48.96 393 LEU A C 1
ATOM 595 O O . LEU A 1 90 ? 3.758 32.245 -9.744 1.00 50.58 393 LEU A O 1
ATOM 600 N N . PHE A 1 91 ? 4.509 30.778 -11.274 1.00 48.42 394 PHE A N 1
ATOM 601 C CA . PHE A 1 91 ? 5.672 31.576 -11.635 1.00 46.38 394 PHE A CA 1
ATOM 602 C C . PHE A 1 91 ? 5.328 32.762 -12.484 1.00 46.97 394 PHE A C 1
ATOM 603 O O . PHE A 1 91 ? 6.045 33.743 -12.479 1.00 48.72 394 PHE A O 1
ATOM 611 N N . LYS A 1 92 ? 4.211 32.671 -13.196 1.00 48.28 395 LYS A N 1
ATOM 612 C CA . LYS A 1 92 ? 3.652 33.802 -13.891 1.00 46.74 395 LYS A CA 1
ATOM 613 C C . LYS A 1 92 ? 3.067 34.810 -12.903 1.00 45.14 395 LYS A C 1
ATOM 614 O O . LYS A 1 92 ? 3.323 35.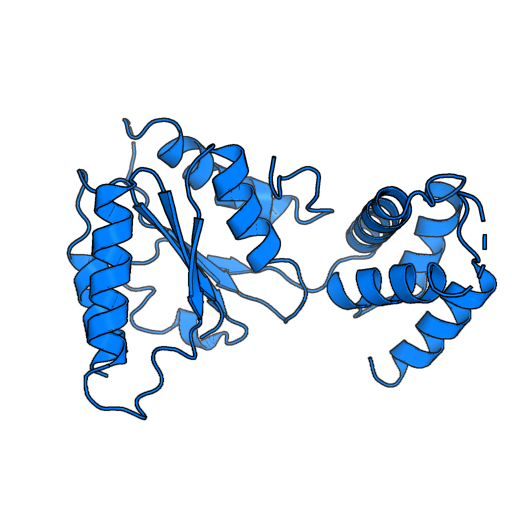989 -13.012 1.00 44.09 395 LYS A O 1
ATOM 620 N N . GLU A 1 93 ? 2.283 34.365 -11.924 1.00 44.67 396 GLU A N 1
ATOM 621 C CA . GLU A 1 93 ? 1.846 35.279 -10.848 1.00 45.90 396 GLU A CA 1
ATOM 622 C C . GLU A 1 93 ? 3.074 35.903 -10.128 1.00 43.86 396 GLU A C 1
ATOM 623 O O . GLU A 1 93 ? 3.092 37.096 -9.821 1.00 43.23 396 GLU A O 1
ATOM 629 N N . ALA A 1 94 ? 4.111 35.117 -9.885 1.00 45.58 397 ALA A N 1
ATOM 630 C CA . ALA A 1 94 ? 5.296 35.608 -9.156 1.00 46.59 397 ALA A CA 1
ATOM 631 C C . ALA A 1 94 ? 5.994 36.714 -9.959 1.00 47.24 397 ALA A C 1
ATOM 632 O O . ALA A 1 94 ? 6.428 37.740 -9.414 1.00 47.50 397 ALA A O 1
ATOM 634 N N . ARG A 1 95 ? 6.144 36.499 -11.256 1.00 47.15 398 ARG A N 1
ATOM 635 C CA . ARG A 1 95 ? 6.758 37.547 -12.082 1.00 48.18 398 ARG A CA 1
ATOM 636 C C . ARG A 1 95 ? 5.924 38.812 -12.103 1.00 46.98 398 ARG A C 1
ATOM 637 O O . ARG A 1 95 ? 6.468 39.904 -12.093 1.00 47.52 398 ARG A O 1
ATOM 645 N N . ALA A 1 96 ? 4.604 38.672 -12.131 1.00 47.52 399 ALA A N 1
ATOM 646 C CA . ALA A 1 96 ? 3.714 39.847 -12.218 1.00 46.62 399 ALA A CA 1
ATOM 647 C C . ALA A 1 96 ? 3.704 40.621 -10.862 1.00 45.97 399 ALA A C 1
ATOM 648 O O . ALA A 1 96 ? 3.585 41.847 -10.806 1.00 46.65 399 ALA A O 1
ATOM 650 N N . ARG A 1 97 ? 3.830 39.894 -9.769 1.00 48.43 400 ARG A N 1
ATOM 651 C CA . ARG A 1 97 ? 3.779 40.495 -8.421 1.00 46.38 400 ARG A CA 1
ATOM 652 C C . ARG A 1 97 ? 5.170 40.783 -7.833 1.00 48.30 400 ARG A C 1
ATOM 653 O O . ARG A 1 97 ? 5.286 41.139 -6.647 1.00 50.36 400 ARG A O 1
ATOM 661 N N . ALA A 1 98 ? 6.214 40.638 -8.650 1.00 48.69 401 ALA A N 1
ATOM 662 C CA . ALA A 1 98 ? 7.606 40.809 -8.214 1.00 49.22 401 ALA A CA 1
ATOM 663 C C . ALA A 1 98 ? 7.949 42.246 -7.755 1.00 50.13 401 ALA A C 1
ATOM 664 O O . ALA A 1 98 ? 7.367 43.215 -8.226 1.00 55.11 401 ALA A O 1
ATOM 666 N N . PRO A 1 99 ? 8.919 42.395 -6.855 1.00 48.01 402 PRO A N 1
ATOM 667 C CA . PRO A 1 99 ? 9.650 41.337 -6.119 1.00 50.10 402 PRO A CA 1
ATOM 668 C C . PRO A 1 99 ? 8.791 40.535 -5.135 1.00 49.04 402 PRO A C 1
ATOM 669 O O . PRO A 1 99 ? 7.857 41.061 -4.553 1.00 50.79 402 PRO A O 1
ATOM 673 N N . CYS A 1 100 ? 9.080 39.254 -4.990 1.00 49.95 403 CYS A N 1
ATOM 674 C CA . CYS A 1 100 ? 8.269 38.419 -4.122 1.00 50.32 403 CYS A CA 1
ATOM 675 C C . CYS A 1 100 ? 8.955 37.106 -3.850 1.00 50.40 403 CYS A C 1
ATOM 676 O O . CYS A 1 100 ? 9.960 36.802 -4.483 1.00 53.05 403 CYS A O 1
ATOM 679 N N . ILE A 1 101 ? 8.396 36.358 -2.892 1.00 50.47 404 ILE A N 1
ATOM 680 C CA . ILE A 1 101 ? 8.863 35.032 -2.511 1.00 50.53 404 ILE A CA 1
ATOM 681 C C . ILE A 1 101 ? 7.890 34.005 -3.058 1.00 50.49 404 ILE A C 1
ATOM 682 O O . ILE A 1 101 ? 6.673 34.205 -2.992 1.00 50.18 404 ILE A O 1
ATOM 687 N N . VAL A 1 102 ? 8.449 32.945 -3.654 1.00 49.54 405 VAL A N 1
ATOM 688 C CA . VAL A 1 102 ? 7.729 31.741 -3.995 1.00 48.91 405 VAL A CA 1
ATOM 689 C C . VAL A 1 102 ? 8.223 30.661 -3.053 1.00 47.33 405 VAL A C 1
ATOM 690 O O . VAL A 1 102 ? 9.408 30.376 -3.010 1.00 49.00 405 VAL A O 1
ATOM 694 N N . TYR A 1 103 ? 7.313 30.045 -2.312 1.00 48.77 406 TYR A N 1
ATOM 695 C CA . TYR A 1 103 ? 7.681 29.046 -1.304 1.00 47.81 406 TYR A CA 1
ATOM 696 C C . TYR A 1 103 ? 7.150 27.683 -1.694 1.00 48.03 406 TYR A C 1
ATOM 697 O O . TYR A 1 103 ? 5.958 27.527 -1.863 1.00 47.75 406 TYR A O 1
ATOM 706 N N . ILE A 1 104 ? 8.032 26.700 -1.831 1.00 50.39 407 ILE A N 1
ATOM 707 C CA . ILE A 1 104 ? 7.594 25.339 -2.112 1.00 51.19 407 ILE A CA 1
ATOM 708 C C . ILE A 1 104 ? 7.779 24.529 -0.852 1.00 53.48 407 ILE A C 1
ATOM 709 O O . ILE A 1 104 ? 8.868 24.218 -0.452 1.00 53.18 407 ILE A O 1
ATOM 714 N N . ASP A 1 105 ? 6.667 24.181 -0.256 1.00 56.50 408 ASP A N 1
ATOM 715 C CA . ASP A 1 105 ? 6.640 23.534 1.005 1.00 60.19 408 ASP A CA 1
ATOM 716 C C . ASP A 1 105 ? 6.774 22.036 0.837 1.00 61.76 408 ASP A C 1
ATOM 717 O O . ASP A 1 105 ? 5.924 21.406 0.200 1.00 65.83 408 ASP A O 1
ATOM 722 N N . GLU A 1 106 ? 7.824 21.456 1.396 1.00 61.81 409 GLU A N 1
ATOM 723 C CA . GLU A 1 106 ? 7.849 20.024 1.605 1.00 63.30 409 GLU A CA 1
ATOM 724 C C . GLU A 1 106 ? 7.764 19.092 0.407 1.00 68.26 409 GLU A C 1
ATOM 725 O O . GLU A 1 106 ? 6.822 18.295 0.382 1.00 70.80 409 GLU A O 1
ATOM 727 N N . ILE A 1 107 ? 8.707 19.131 -0.551 1.00 71.62 410 ILE A N 1
ATOM 728 C CA . ILE A 1 107 ? 9.181 17.815 -1.073 1.00 74.51 410 ILE A CA 1
ATOM 729 C C . ILE A 1 107 ? 9.951 17.084 0.054 1.00 73.66 410 ILE A C 1
ATOM 730 O O . ILE A 1 107 ? 10.136 15.859 0.033 1.00 73.13 410 ILE A O 1
ATOM 735 N N . GLU A 1 127 ? 9.226 13.336 -15.150 1.00 77.39 430 GLU A N 1
ATOM 736 C CA . GLU A 1 127 ? 8.779 14.208 -14.065 1.00 76.87 430 GLU A CA 1
ATOM 737 C C . GLU A 1 127 ? 8.274 15.545 -14.626 1.00 74.87 430 GLU A C 1
ATOM 738 O O . GLU A 1 127 ? 8.913 16.580 -14.427 1.00 75.71 430 GLU A O 1
ATOM 744 N N . GLN A 1 128 ? 7.143 15.510 -15.334 1.00 71.37 431 GLN A N 1
ATOM 745 C CA . GLN A 1 128 ? 6.522 16.712 -15.904 1.00 68.11 431 GLN A CA 1
ATOM 746 C C . GLN A 1 128 ? 6.447 17.899 -14.956 1.00 61.77 431 GLN A C 1
ATOM 747 O O . GLN A 1 128 ? 6.777 18.993 -15.329 1.00 54.38 431 GLN A O 1
ATOM 753 N N . THR A 1 129 ? 5.960 17.686 -13.742 1.00 61.76 432 THR A N 1
ATOM 754 C CA . THR A 1 129 ? 5.824 18.782 -12.769 1.00 60.88 432 THR A CA 1
ATOM 755 C C . THR A 1 129 ? 7.190 19.271 -12.303 1.00 61.76 432 THR A C 1
ATOM 756 O O . THR A 1 129 ? 7.373 20.476 -12.141 1.00 63.34 432 THR A O 1
ATOM 760 N N . LEU A 1 130 ? 8.134 18.345 -12.071 1.00 60.31 433 LEU A N 1
ATOM 761 C CA . LEU A 1 130 ? 9.470 18.727 -11.630 1.00 60.56 433 LEU A CA 1
ATOM 762 C C . LEU A 1 130 ? 10.207 19.386 -12.773 1.00 59.60 433 LEU A C 1
ATOM 763 O O . LEU A 1 130 ? 10.759 20.457 -12.597 1.00 58.71 433 LEU A O 1
ATOM 768 N N . ASN A 1 131 ? 10.172 18.783 -13.960 1.00 60.33 434 ASN A N 1
ATOM 769 C CA . ASN A 1 131 ? 10.755 19.412 -15.134 1.00 57.99 434 ASN A CA 1
ATOM 770 C C . ASN A 1 131 ? 10.229 20.827 -15.426 1.00 55.26 434 ASN A C 1
ATOM 771 O O . ASN A 1 131 ? 10.993 21.720 -15.750 1.00 55.21 434 ASN A O 1
ATOM 776 N N . GLN A 1 132 ? 8.941 21.051 -15.281 1.00 53.26 435 GLN A N 1
ATOM 777 C CA . GLN A 1 132 ? 8.407 22.399 -15.386 1.00 53.37 435 GLN A CA 1
ATOM 778 C C . GLN A 1 132 ? 9.037 23.367 -14.352 1.00 53.18 435 GLN A C 1
ATOM 779 O O . GLN A 1 132 ? 9.389 24.498 -14.672 1.00 51.78 435 GLN A O 1
ATOM 785 N N . LEU A 1 133 ? 9.154 22.933 -13.103 1.00 51.59 436 LEU A N 1
ATOM 786 C CA . LEU A 1 133 ? 9.811 23.757 -12.087 1.00 51.90 436 LEU A CA 1
ATOM 787 C C . LEU A 1 133 ? 11.273 24.072 -12.446 1.00 50.45 436 LEU A C 1
ATOM 788 O O . LEU A 1 133 ? 11.720 25.208 -12.379 1.00 51.21 436 LEU A O 1
ATOM 793 N N . LEU A 1 134 ? 12.015 23.069 -12.866 1.00 52.13 437 LEU A N 1
ATOM 794 C CA . LEU A 1 134 ? 13.367 23.285 -13.374 1.00 51.52 437 LEU A CA 1
ATOM 795 C C . LEU A 1 134 ? 13.419 24.251 -14.537 1.00 53.35 437 LEU A C 1
ATOM 796 O O . LEU A 1 134 ? 14.378 25.022 -14.637 1.00 56.08 437 LEU A O 1
ATOM 801 N N . VAL A 1 135 ? 12.411 24.206 -15.431 1.00 57.88 438 VAL A N 1
ATOM 802 C CA . VAL A 1 135 ? 12.288 25.169 -16.557 1.00 54.78 438 VAL A CA 1
ATOM 803 C C . VAL A 1 135 ? 12.034 26.594 -16.023 1.00 54.19 438 VAL A C 1
ATOM 804 O O . VAL A 1 135 ? 12.665 27.549 -16.436 1.00 52.34 438 VAL A O 1
ATOM 808 N N . GLU A 1 136 ? 11.100 26.748 -15.099 1.00 54.70 439 GLU A N 1
ATOM 809 C CA . GLU A 1 136 ? 10.850 28.080 -14.523 1.00 56.52 439 GLU A CA 1
ATOM 810 C C . GLU A 1 136 ? 12.102 28.673 -13.876 1.00 57.59 439 GLU A C 1
ATOM 811 O O . GLU A 1 136 ? 12.406 29.873 -14.038 1.00 57.48 439 GLU A O 1
ATOM 817 N N . MET A 1 137 ? 12.824 27.824 -13.149 1.00 56.58 440 MET A N 1
ATOM 818 C CA . MET A 1 137 ? 14.055 28.235 -12.501 1.00 60.47 440 MET A CA 1
ATOM 819 C C . MET A 1 137 ? 15.186 28.561 -13.466 1.00 62.05 440 MET A C 1
ATOM 820 O O . MET A 1 137 ? 15.788 29.633 -13.396 1.00 61.49 440 MET A O 1
ATOM 825 N N . ASP A 1 138 ? 15.480 27.649 -14.383 1.00 64.30 441 ASP A N 1
ATOM 826 C CA . ASP A 1 138 ? 16.491 27.926 -15.401 1.00 64.76 441 ASP A CA 1
ATOM 827 C C . ASP A 1 138 ? 16.157 29.170 -16.214 1.00 64.01 441 ASP A C 1
ATOM 828 O O . ASP A 1 138 ? 17.052 29.882 -16.658 1.00 61.88 441 ASP A O 1
ATOM 833 N N . GLY A 1 139 ? 14.862 29.431 -16.384 1.00 65.28 442 GLY A N 1
ATOM 834 C CA . GLY A 1 139 ? 14.381 30.592 -17.131 1.00 64.58 442 GLY A CA 1
ATOM 835 C C . GLY A 1 139 ? 14.431 31.895 -16.358 1.00 65.31 442 GLY A C 1
ATOM 836 O O . GLY A 1 139 ? 14.228 32.947 -16.940 1.00 66.14 442 GLY A O 1
ATOM 837 N N . MET A 1 140 ? 14.678 31.832 -15.048 1.00 65.03 443 MET A N 1
ATOM 838 C CA . MET A 1 140 ? 14.837 33.026 -14.221 1.00 64.96 443 MET A CA 1
ATOM 839 C C . MET A 1 140 ? 16.121 33.765 -14.593 1.00 66.22 443 MET A C 1
ATOM 840 O O . MET A 1 140 ? 17.236 33.246 -14.395 1.00 64.70 443 MET A O 1
ATOM 845 N N . GLY A 1 141 ? 15.967 34.978 -15.119 1.00 67.30 444 GLY A N 1
ATOM 846 C CA . GLY A 1 141 ? 17.110 35.853 -15.374 1.00 67.76 444 GLY A CA 1
ATOM 847 C C . GLY A 1 141 ? 17.226 36.968 -14.342 1.00 67.32 444 GLY A C 1
ATOM 848 O O . GLY A 1 141 ? 16.521 36.972 -13.345 1.00 68.05 444 GLY A O 1
ATOM 849 N N . THR A 1 142 ? 18.115 37.918 -14.620 1.00 68.16 445 THR A N 1
ATOM 850 C CA . THR A 1 142 ? 18.328 39.155 -13.839 1.00 68.07 445 THR A CA 1
ATOM 851 C C . THR A 1 142 ? 17.087 40.025 -13.598 1.00 66.82 445 THR A C 1
ATOM 852 O O . THR A 1 142 ? 16.976 40.703 -12.581 1.00 65.81 445 THR A O 1
ATOM 856 N N . THR A 1 143 ? 16.162 39.970 -14.545 1.00 66.05 446 THR A N 1
ATOM 857 C CA . THR A 1 143 ? 15.011 40.856 -14.640 1.00 65.88 446 THR A CA 1
ATOM 858 C C . THR A 1 143 ? 13.800 40.369 -13.834 1.00 65.81 446 THR A C 1
ATOM 859 O O . THR A 1 143 ? 12.869 41.135 -13.590 1.00 66.32 446 THR A O 1
ATOM 863 N N . ASP A 1 144 ? 13.822 39.104 -13.402 1.00 64.49 447 ASP A N 1
ATOM 864 C CA . ASP A 1 144 ? 12.655 38.459 -12.760 1.00 63.59 447 ASP A CA 1
ATOM 865 C C . ASP A 1 144 ? 12.342 38.876 -11.285 1.00 61.19 447 ASP A C 1
ATOM 866 O O . ASP A 1 144 ? 11.182 39.032 -10.926 1.00 61.25 447 ASP A O 1
ATOM 871 N N . HIS A 1 145 ? 13.362 39.075 -10.463 1.00 57.02 448 HIS A N 1
ATOM 872 C CA . HIS A 1 145 ? 13.186 39.521 -9.056 1.00 57.45 448 HIS A CA 1
ATOM 873 C C . HIS A 1 145 ? 12.305 38.614 -8.171 1.00 53.49 448 HIS A C 1
ATOM 874 O O . HIS A 1 145 ? 11.529 39.101 -7.356 1.00 53.06 448 HIS A O 1
ATOM 881 N N . VAL A 1 146 ? 12.435 37.303 -8.351 1.00 50.58 449 VAL A N 1
ATOM 882 C CA . VAL A 1 146 ? 11.732 36.315 -7.562 1.00 50.84 449 VAL A CA 1
ATOM 883 C C . VAL A 1 146 ? 12.787 35.528 -6.792 1.00 49.21 449 VAL A C 1
ATOM 884 O O . VAL A 1 146 ? 13.857 35.258 -7.325 1.00 50.60 449 VAL A O 1
ATOM 888 N N . ILE A 1 147 ? 12.484 35.168 -5.549 1.00 48.91 450 ILE A N 1
ATOM 889 C CA . ILE A 1 147 ? 13.333 34.290 -4.773 1.00 47.42 450 ILE A CA 1
ATOM 890 C C . ILE A 1 147 ? 12.489 33.066 -4.507 1.00 48.13 450 ILE A C 1
ATOM 891 O O . ILE A 1 147 ? 11.332 33.174 -4.112 1.00 49.19 450 ILE A O 1
ATOM 896 N N . VAL A 1 148 ? 13.073 31.896 -4.743 1.00 47.45 451 VAL A N 1
ATOM 897 C CA . VAL A 1 148 ? 12.414 30.629 -4.505 1.00 46.36 451 VAL A CA 1
ATOM 898 C C . VAL A 1 148 ? 12.996 30.057 -3.211 1.00 48.82 451 VAL A C 1
ATOM 899 O O . VAL A 1 148 ? 14.204 29.798 -3.128 1.00 47.38 451 VAL A O 1
ATOM 903 N N . LEU A 1 149 ? 12.145 29.928 -2.186 1.00 49.44 452 LEU A N 1
ATOM 904 C CA . LEU A 1 149 ? 12.490 29.179 -0.980 1.00 50.55 452 LEU A CA 1
ATOM 905 C C . LEU A 1 149 ? 11.762 27.829 -1.023 1.00 50.28 452 LEU A C 1
ATOM 906 O O . LEU A 1 149 ? 10.556 27.736 -1.257 1.00 50.83 452 LEU A O 1
ATOM 911 N N . ALA A 1 150 ? 12.527 26.762 -0.867 1.00 51.75 453 ALA A N 1
ATOM 912 C CA . ALA A 1 150 ? 11.968 25.416 -0.903 1.00 51.52 453 ALA A CA 1
ATOM 913 C C . ALA A 1 150 ? 12.320 24.735 0.401 1.00 48.55 453 ALA A C 1
ATOM 914 O O . ALA A 1 150 ? 13.459 24.793 0.839 1.00 51.86 453 ALA A O 1
ATOM 916 N N . SER A 1 151 ? 11.355 24.085 1.022 1.00 48.97 454 SER A N 1
ATOM 917 C CA . SER A 1 151 ? 11.616 23.335 2.235 1.00 49.38 454 SER A CA 1
ATOM 918 C C . SER A 1 151 ? 11.406 21.859 2.015 1.00 48.51 454 SER A C 1
ATOM 919 O O . SER A 1 151 ? 10.671 21.468 1.102 1.00 50.54 454 SER A O 1
ATOM 922 N N . THR A 1 152 ? 12.069 21.047 2.848 1.00 48.30 455 THR A N 1
ATOM 923 C CA . THR A 1 152 ? 12.007 19.585 2.825 1.00 48.94 455 THR A CA 1
ATOM 924 C C . THR A 1 152 ? 12.537 18.927 4.126 1.00 50.74 455 THR A C 1
ATOM 925 O O . THR A 1 152 ? 13.423 19.474 4.819 1.00 50.31 455 THR A O 1
ATOM 929 N N . ASN A 1 153 ? 11.980 17.766 4.460 1.00 48.99 456 ASN A N 1
ATOM 930 C CA . ASN A 1 153 ? 12.489 16.919 5.550 1.00 52.81 456 ASN A CA 1
ATOM 931 C C . ASN A 1 153 ? 13.499 15.879 5.032 1.00 53.27 456 ASN A C 1
ATOM 932 O O . ASN A 1 153 ? 14.156 15.200 5.805 1.00 57.28 456 ASN A O 1
ATOM 937 N N . ARG A 1 154 ? 13.668 15.820 3.719 1.00 54.68 457 ARG A N 1
ATOM 938 C CA . ARG A 1 154 ? 14.384 14.739 3.068 1.00 55.65 457 ARG A CA 1
ATOM 939 C C . ARG A 1 154 ? 15.756 15.194 2.596 1.00 51.45 457 ARG A C 1
ATOM 940 O O . ARG A 1 154 ? 15.860 16.006 1.680 1.00 50.59 457 ARG A O 1
ATOM 948 N N . ALA A 1 155 ? 16.817 14.663 3.205 1.00 49.07 458 ALA A N 1
ATOM 949 C CA . ALA A 1 155 ? 18.195 15.127 2.908 1.00 49.88 458 ALA A CA 1
ATOM 950 C C . ALA A 1 155 ? 18.683 14.858 1.475 1.00 48.15 458 ALA A C 1
ATOM 951 O O . ALA A 1 155 ? 19.552 15.551 0.948 1.00 46.68 458 ALA A O 1
ATOM 953 N N . ASP A 1 156 ? 18.185 13.807 0.862 1.00 48.16 459 ASP A N 1
ATOM 954 C CA . ASP A 1 156 ? 18.725 13.462 -0.413 1.00 48.82 459 ASP A CA 1
ATOM 955 C C . ASP A 1 156 ? 18.257 14.439 -1.489 1.00 45.32 459 ASP A C 1
ATOM 956 O O . ASP A 1 156 ? 18.679 14.313 -2.606 1.00 47.87 459 ASP A O 1
ATOM 961 N N . ILE A 1 157 ? 17.400 15.395 -1.154 1.00 45.74 460 ILE A N 1
ATOM 962 C CA . ILE A 1 157 ? 17.072 16.484 -2.063 1.00 47.34 460 ILE A CA 1
ATOM 963 C C . ILE A 1 157 ? 18.324 17.309 -2.365 1.00 48.80 460 ILE A C 1
ATOM 964 O O . ILE A 1 157 ? 18.445 17.905 -3.452 1.00 50.14 460 ILE A O 1
ATOM 969 N N . LEU A 1 158 ? 19.271 17.315 -1.431 1.00 44.76 461 LEU A N 1
ATOM 970 C CA . LEU A 1 158 ? 20.552 17.975 -1.660 1.00 44.72 461 LEU A CA 1
ATOM 971 C C . LEU A 1 158 ? 21.321 17.392 -2.877 1.00 45.55 461 LEU A C 1
ATOM 972 O O . LEU A 1 158 ? 22.155 18.061 -3.487 1.00 44.69 461 LEU A O 1
ATOM 977 N N . ASP A 1 159 ? 21.071 16.136 -3.205 1.00 45.29 462 ASP A N 1
ATOM 978 C CA . ASP A 1 159 ? 21.818 15.504 -4.243 1.00 47.24 462 ASP A CA 1
ATOM 979 C C . ASP A 1 159 ? 21.197 15.681 -5.656 1.00 48.37 462 ASP A C 1
ATOM 980 O O . ASP A 1 159 ? 21.831 15.345 -6.638 1.00 45.77 462 ASP A O 1
ATOM 985 N N . GLY A 1 160 ? 19.978 16.196 -5.737 1.00 49.91 463 GLY A N 1
ATOM 986 C CA . GLY A 1 160 ? 19.217 16.156 -6.970 1.00 50.78 463 GLY A CA 1
ATOM 987 C C . GLY A 1 160 ? 19.259 17.420 -7.801 1.00 50.90 463 GLY A C 1
ATOM 988 O O . GLY A 1 160 ? 20.127 18.264 -7.595 1.00 52.13 463 GLY A O 1
ATOM 989 N N . ALA A 1 161 ? 18.300 17.546 -8.719 1.00 47.70 464 ALA A N 1
ATOM 990 C CA . ALA A 1 161 ? 18.339 18.608 -9.727 1.00 50.56 464 ALA A CA 1
ATOM 991 C C . ALA A 1 161 ? 18.094 20.026 -9.210 1.00 49.92 464 ALA A C 1
ATOM 992 O O . ALA A 1 161 ? 18.458 21.005 -9.879 1.00 48.31 464 ALA A O 1
ATOM 994 N N . LEU A 1 162 ? 17.491 20.165 -8.034 1.00 48.23 465 LEU A N 1
ATOM 995 C CA . LEU A 1 162 ? 17.204 21.515 -7.533 1.00 48.43 465 LEU A CA 1
ATOM 996 C C . LEU A 1 162 ? 18.442 22.214 -7.022 1.00 46.33 465 LEU A C 1
ATOM 997 O O . LEU A 1 162 ? 18.426 23.437 -6.860 1.00 47.50 465 LEU A O 1
ATOM 1002 N N . MET A 1 163 ? 19.509 21.455 -6.765 1.00 44.86 466 MET A N 1
ATOM 1003 C CA . MET A 1 163 ? 20.730 22.029 -6.256 1.00 48.04 466 MET A CA 1
ATOM 1004 C C . MET A 1 163 ? 21.841 22.081 -7.295 1.00 52.69 466 MET A C 1
ATOM 1005 O O . MET A 1 163 ? 22.972 22.278 -6.948 1.00 52.86 466 MET A O 1
ATOM 1010 N N . ARG A 1 164 ? 21.514 21.936 -8.578 1.00 57.16 467 ARG A N 1
ATOM 1011 C CA . ARG A 1 164 ? 22.523 22.067 -9.611 1.00 60.12 467 ARG A CA 1
ATOM 1012 C C . ARG A 1 164 ? 22.751 23.527 -9.942 1.00 61.52 467 ARG A C 1
ATOM 1013 O O . ARG A 1 164 ? 21.901 24.368 -9.668 1.00 59.72 467 ARG A O 1
ATOM 1021 N N . PRO A 1 165 ? 23.935 23.830 -10.500 1.00 65.21 468 PRO A N 1
ATOM 1022 C CA . PRO A 1 165 ? 24.341 25.178 -10.889 1.00 64.43 468 PRO A CA 1
ATOM 1023 C C . PRO A 1 165 ? 23.242 25.927 -11.624 1.00 63.11 468 PRO A C 1
ATOM 1024 O O . PRO A 1 165 ? 22.655 25.419 -12.590 1.00 63.42 468 PRO A O 1
ATOM 1028 N N . GLY A 1 166 ? 22.948 27.128 -11.144 1.00 61.99 469 GLY A N 1
ATOM 1029 C CA . GLY A 1 166 ? 21.924 27.956 -11.751 1.00 59.94 469 GLY A CA 1
ATOM 1030 C C . GLY A 1 166 ? 20.554 27.770 -11.154 1.00 59.96 469 GLY A C 1
ATOM 1031 O O . GLY A 1 166 ? 19.605 28.389 -11.623 1.00 59.39 469 GLY A O 1
ATOM 1032 N N . ARG A 1 167 ? 20.421 26.931 -10.110 1.00 59.17 470 ARG A N 1
ATOM 1033 C CA . ARG A 1 167 ? 19.102 26.711 -9.518 1.00 55.32 470 ARG A CA 1
ATOM 1034 C C . ARG A 1 167 ? 19.082 27.218 -8.097 1.00 56.53 470 ARG A C 1
ATOM 1035 O O . ARG A 1 167 ? 19.405 28.390 -7.925 1.00 57.31 470 ARG A O 1
ATOM 1043 N N . LEU A 1 168 ? 18.688 26.404 -7.099 1.00 53.30 471 LEU A N 1
ATOM 1044 C CA . LEU A 1 168 ? 18.752 26.870 -5.723 1.00 53.79 471 LEU A CA 1
ATOM 1045 C C . LEU A 1 168 ? 20.225 27.019 -5.380 1.00 52.18 471 LEU A C 1
ATOM 1046 O O . LEU A 1 168 ? 21.034 26.128 -5.664 1.00 54.30 471 LEU A O 1
ATOM 1051 N N . ASP A 1 169 ? 20.574 28.162 -4.805 1.00 50.16 472 ASP A N 1
ATOM 1052 C CA . ASP A 1 169 ? 21.975 28.530 -4.560 1.00 50.59 472 ASP A CA 1
ATOM 1053 C C . ASP A 1 169 ? 22.682 27.744 -3.450 1.00 50.64 472 ASP A C 1
ATOM 1054 O O . ASP A 1 169 ? 23.875 27.431 -3.565 1.00 46.78 472 ASP A O 1
ATOM 1059 N N . ARG A 1 170 ? 21.945 27.487 -2.361 1.00 49.36 473 ARG A N 1
ATOM 1060 C CA . ARG A 1 170 ? 22.500 27.073 -1.075 1.00 49.16 473 ARG A CA 1
ATOM 1061 C C . ARG A 1 170 ? 21.388 26.311 -0.381 1.00 47.34 473 ARG A C 1
ATOM 1062 O O . ARG A 1 170 ? 20.257 26.383 -0.791 1.00 49.24 473 ARG A O 1
ATOM 1070 N N . HIS A 1 171 ? 21.721 25.600 0.681 1.00 48.29 474 HIS A N 1
ATOM 1071 C CA . HIS A 1 171 ? 20.728 25.150 1.639 1.00 48.54 474 HIS A CA 1
ATOM 1072 C C . HIS A 1 171 ? 21.055 25.668 3.041 1.00 46.35 474 HIS A C 1
ATOM 1073 O O . HIS A 1 171 ? 22.165 26.116 3.329 1.00 45.67 474 HIS A O 1
ATOM 1080 N N . VAL A 1 172 ? 20.051 25.608 3.902 1.00 48.12 475 VAL A N 1
ATOM 1081 C CA . VAL A 1 172 ? 20.197 25.968 5.302 1.00 46.97 475 VAL A CA 1
ATOM 1082 C C . VAL A 1 172 ? 19.620 24.821 6.100 1.00 47.63 475 VAL A C 1
ATOM 1083 O O . VAL A 1 172 ? 18.470 24.472 5.903 1.00 49.14 475 VAL A O 1
ATOM 1087 N N . PHE A 1 173 ? 20.427 24.191 6.955 1.00 48.96 476 PHE A N 1
ATOM 1088 C CA . PHE A 1 173 ? 19.910 23.158 7.815 1.00 48.50 476 PHE A CA 1
ATOM 1089 C C . PHE A 1 173 ? 19.326 23.759 9.097 1.00 47.85 476 PHE A C 1
ATOM 1090 O O . PHE A 1 173 ? 20.003 24.446 9.847 1.00 48.40 476 PHE A O 1
ATOM 1098 N N . ILE A 1 174 ? 18.053 23.477 9.330 1.00 50.05 477 ILE A N 1
ATOM 1099 C CA . ILE A 1 174 ? 17.335 23.877 10.551 1.00 49.82 477 ILE A CA 1
ATOM 1100 C C . ILE A 1 174 ? 17.003 22.637 11.393 1.00 48.16 477 ILE A C 1
ATOM 1101 O O . ILE A 1 174 ? 16.200 21.813 11.010 1.00 47.78 477 ILE A O 1
ATOM 1106 N N . ASP A 1 175 ? 17.674 22.500 12.530 1.00 46.21 478 ASP A N 1
ATOM 1107 C CA . ASP A 1 175 ? 17.501 21.323 13.376 1.00 46.44 478 ASP A CA 1
ATOM 1108 C C . ASP A 1 175 ? 16.508 21.588 14.513 1.00 47.38 478 ASP A C 1
ATOM 1109 O O . ASP A 1 175 ? 15.999 22.718 14.681 1.00 48.08 478 ASP A O 1
ATOM 1114 N N . LEU A 1 176 ? 16.238 20.550 15.297 1.00 48.09 479 LEU A N 1
ATOM 1115 C CA . LEU A 1 176 ? 15.421 20.709 16.513 1.00 46.56 479 LEU A CA 1
ATOM 1116 C C . LEU A 1 176 ? 16.087 21.747 17.385 1.00 43.41 479 LEU A C 1
ATOM 1117 O O . LEU A 1 176 ? 17.320 21.861 17.432 1.00 44.76 479 LEU A O 1
ATOM 1122 N N . PRO A 1 177 ? 15.285 22.506 18.111 1.00 44.47 480 PRO A N 1
ATOM 1123 C CA . PRO A 1 177 ? 15.870 23.614 18.865 1.00 45.65 480 PRO A CA 1
ATOM 1124 C C . PRO A 1 177 ? 16.792 23.145 20.030 1.00 44.23 480 PRO A C 1
ATOM 1125 O O . PRO A 1 177 ? 16.493 22.148 20.660 1.00 44.78 480 PRO A O 1
ATOM 1129 N N . THR A 1 178 ? 17.913 23.835 20.238 1.00 44.36 481 THR A N 1
ATOM 1130 C CA . THR A 1 178 ? 18.791 23.667 21.407 1.00 45.57 481 THR A CA 1
ATOM 1131 C C . THR A 1 178 ? 18.100 24.171 22.656 1.00 43.62 481 THR A C 1
ATOM 1132 O O . THR A 1 178 ? 16.991 24.720 22.572 1.00 43.59 481 THR A O 1
ATOM 1136 N N . LEU A 1 179 ? 18.723 23.996 23.825 1.00 45.34 482 LEU A N 1
ATOM 1137 C CA . LEU A 1 179 ? 18.071 24.412 25.083 1.00 43.31 482 LEU A CA 1
ATOM 1138 C C . LEU A 1 179 ? 17.685 25.880 25.104 1.00 45.27 482 LEU A C 1
ATOM 1139 O O . LEU A 1 179 ? 16.548 26.224 25.458 1.00 45.55 482 LEU A O 1
ATOM 1144 N N . GLN A 1 180 ? 18.625 26.743 24.712 1.00 45.57 483 GLN A N 1
ATOM 1145 C CA . GLN A 1 180 ? 18.410 28.173 24.651 1.00 47.06 483 GLN A CA 1
ATOM 1146 C C . GLN A 1 180 ? 17.325 28.540 23.659 1.00 48.87 483 GLN A C 1
ATOM 1147 O O . GLN A 1 180 ? 16.455 29.355 23.977 1.00 48.00 483 GLN A O 1
ATOM 1153 N N . GLU A 1 181 ? 17.418 28.007 22.429 1.00 48.93 484 GLU A N 1
ATOM 1154 C CA . GLU A 1 181 ? 16.344 28.171 21.443 1.00 48.01 484 GLU A CA 1
ATOM 1155 C C . GLU A 1 181 ? 15.005 27.743 22.036 1.00 47.40 484 GLU A C 1
ATOM 1156 O O . GLU A 1 181 ? 14.021 28.463 21.948 1.00 48.54 484 GLU A O 1
ATOM 1162 N N . ARG A 1 182 ? 14.962 26.599 22.693 1.00 47.87 485 ARG A N 1
ATOM 1163 C CA . ARG A 1 182 ? 13.718 26.226 23.359 1.00 48.08 485 ARG A CA 1
ATOM 1164 C C . ARG A 1 182 ? 13.244 27.246 24.391 1.00 47.03 485 ARG A C 1
ATOM 1165 O O . ARG A 1 182 ? 12.048 27.508 24.494 1.00 46.41 485 ARG A O 1
ATOM 1173 N N . ARG A 1 183 ? 14.163 27.823 25.158 1.00 45.91 486 ARG A N 1
ATOM 1174 C CA . ARG A 1 183 ? 13.776 28.888 26.065 1.00 46.95 486 ARG A CA 1
ATOM 1175 C C . ARG A 1 183 ? 13.065 29.998 25.308 1.00 46.70 486 ARG A C 1
ATOM 1176 O O . ARG A 1 183 ? 12.006 30.480 25.723 1.00 45.79 486 ARG A O 1
ATOM 1184 N N . GLU A 1 184 ? 13.676 30.433 24.215 1.00 48.30 487 GLU A N 1
ATOM 1185 C CA . GLU A 1 184 ? 13.139 31.541 23.441 1.00 49.03 487 GLU A CA 1
ATOM 1186 C C . GLU A 1 184 ? 11.787 31.216 22.832 1.00 47.37 487 GLU A C 1
ATOM 1187 O O . GLU A 1 184 ? 10.906 32.072 22.802 1.00 49.52 487 GLU A O 1
ATOM 1193 N N . ILE A 1 185 ? 11.628 30.006 22.314 1.00 47.52 488 ILE A N 1
ATOM 1194 C CA . ILE A 1 185 ? 10.338 29.586 21.721 1.00 47.12 488 ILE A CA 1
ATOM 1195 C C . ILE A 1 185 ? 9.251 29.555 22.803 1.00 48.26 488 ILE A C 1
ATOM 1196 O O . ILE A 1 185 ? 8.137 30.063 22.597 1.00 44.10 488 ILE A O 1
ATOM 1201 N N . PHE A 1 186 ? 9.573 29.002 23.981 1.00 46.51 489 PHE A N 1
ATOM 1202 C CA . PHE A 1 186 ? 8.590 29.022 25.072 1.00 47.28 489 PHE A CA 1
ATOM 1203 C C . PHE A 1 186 ? 8.199 30.453 25.375 1.00 44.27 489 PHE A C 1
ATOM 1204 O O . PHE A 1 186 ? 7.023 30.766 25.447 1.00 43.16 489 PHE A O 1
ATOM 1212 N N . GLU A 1 187 ? 9.185 31.329 25.511 1.00 44.85 490 GLU A N 1
ATOM 1213 C CA . GLU A 1 187 ? 8.900 32.720 25.850 1.00 45.88 490 GLU A CA 1
ATOM 1214 C C . GLU A 1 187 ? 8.026 33.406 24.796 1.00 48.73 490 GLU A C 1
ATOM 1215 O O . GLU A 1 187 ? 7.049 34.081 25.154 1.00 47.80 490 GLU A O 1
ATOM 1221 N N . GLN A 1 188 ? 8.366 33.235 23.509 1.00 47.70 491 GLN A N 1
ATOM 1222 C CA . GLN A 1 188 ? 7.571 33.784 22.427 1.00 48.66 491 GLN A CA 1
ATOM 1223 C C . GLN A 1 188 ? 6.096 33.363 22.495 1.00 46.77 491 GLN A C 1
ATOM 1224 O O . GLN A 1 188 ? 5.186 34.172 22.347 1.00 44.24 491 GLN A O 1
ATOM 1230 N N . HIS A 1 189 ? 5.849 32.085 22.701 1.00 46.53 492 HIS A N 1
ATOM 1231 C CA . HIS A 1 189 ? 4.482 31.622 22.729 1.00 47.04 492 HIS A CA 1
ATOM 1232 C C . HIS A 1 189 ? 3.775 31.944 24.060 1.00 51.04 492 HIS A C 1
ATOM 1233 O O . HIS A 1 189 ? 2.590 32.264 24.086 1.00 52.53 492 HIS A O 1
ATOM 1240 N N . LEU A 1 190 ? 4.488 31.910 25.176 1.00 52.53 493 LEU A N 1
ATOM 1241 C CA . LEU A 1 190 ? 3.853 32.347 26.416 1.00 55.47 493 LEU A CA 1
ATOM 1242 C C . LEU A 1 190 ? 3.398 33.823 26.267 1.00 57.05 493 LEU A C 1
ATOM 1243 O O . LEU A 1 190 ? 2.319 34.191 26.709 1.00 57.18 493 LEU A O 1
ATOM 1248 N N . LYS A 1 191 ? 4.185 34.649 25.583 1.00 59.50 494 LYS A N 1
ATOM 1249 C CA . LYS A 1 191 ? 3.813 36.052 25.352 1.00 59.80 494 LYS A CA 1
ATOM 1250 C C . LYS A 1 191 ? 2.739 36.276 24.266 1.00 59.36 494 LYS A C 1
ATOM 1251 O O . LYS A 1 191 ? 1.999 37.241 24.333 1.00 57.53 494 LYS A O 1
ATOM 1257 N N . SER A 1 192 ? 2.686 35.430 23.238 1.00 59.42 495 SER A N 1
ATOM 1258 C CA . SER A 1 192 ? 1.659 35.569 22.187 1.00 59.14 495 SER A CA 1
ATOM 1259 C C . SER A 1 192 ? 0.289 35.327 22.781 1.00 57.88 495 SER A C 1
ATOM 1260 O O . SER A 1 192 ? -0.701 35.956 22.383 1.00 55.00 495 SER A O 1
ATOM 1263 N N . LEU A 1 193 ? 0.261 34.381 23.720 1.00 57.08 496 LEU A N 1
ATOM 1264 C CA . LEU A 1 193 ? -0.950 33.931 24.397 1.00 57.82 496 LEU A CA 1
ATOM 1265 C C . LEU A 1 193 ? -1.218 34.766 25.642 1.00 58.34 496 LEU A C 1
ATOM 1266 O O . LEU A 1 193 ? -1.987 34.356 26.514 1.00 60.16 496 LEU A O 1
ATOM 1271 N N . LYS A 1 194 ? -0.556 35.915 25.744 1.00 60.20 497 LYS A N 1
ATOM 1272 C CA . LYS A 1 194 ? -0.761 36.877 26.857 1.00 60.03 497 LYS A CA 1
ATOM 1273 C C . LYS A 1 194 ? -0.442 36.318 28.252 1.00 60.14 497 LYS A C 1
ATOM 1274 O O . LYS A 1 194 ? -0.936 36.810 29.270 1.00 61.17 497 LYS A O 1
ATOM 1277 N N . LEU A 1 195 ? 0.418 35.308 28.283 1.00 60.86 498 LEU A N 1
ATOM 1278 C CA . LEU A 1 195 ? 0.885 34.693 29.518 1.00 60.29 498 LEU A CA 1
ATOM 1279 C C . LEU A 1 195 ? 2.317 35.155 29.771 1.00 59.92 498 LEU A C 1
ATOM 1280 O O . LEU A 1 195 ? 3.238 34.341 29.936 1.00 57.63 498 LEU A O 1
ATOM 1285 N N . THR A 1 196 ? 2.503 36.472 29.779 1.00 59.47 499 THR A N 1
ATOM 1286 C CA . THR A 1 196 ? 3.845 37.040 29.879 1.00 58.59 499 THR A CA 1
ATOM 1287 C C . THR A 1 196 ? 4.378 37.006 31.314 1.00 55.85 499 THR A C 1
ATOM 1288 O O . THR A 1 196 ? 5.579 36.886 31.511 1.00 57.06 499 THR A O 1
ATOM 1292 N N . GLN A 1 197 ? 3.490 37.115 32.304 1.00 51.91 500 GLN A N 1
ATOM 1293 C CA . GLN A 1 197 ? 3.894 37.220 33.702 1.00 47.61 500 GLN A CA 1
ATOM 1294 C C . GLN A 1 197 ? 4.674 35.997 34.150 1.00 45.09 500 GLN A C 1
ATOM 1295 O O . GLN A 1 197 ? 4.159 34.877 34.162 1.00 47.66 500 GLN A O 1
ATOM 1297 N N . SER A 1 198 ? 5.933 36.207 34.508 1.00 43.37 501 SER A N 1
ATOM 1298 C CA . SER A 1 198 ? 6.831 35.119 34.874 1.00 43.21 501 SER A CA 1
ATOM 1299 C C . SER A 1 198 ? 7.130 34.129 33.780 1.00 43.94 501 SER A C 1
ATOM 1300 O O . SER A 1 198 ? 7.619 33.056 34.087 1.00 45.70 501 SER A O 1
ATOM 1303 N N . SER A 1 199 ? 6.830 34.445 32.522 1.00 44.39 502 SER A N 1
ATOM 1304 C CA . SER A 1 199 ? 7.216 33.567 31.398 1.00 45.20 502 SER A CA 1
ATOM 1305 C C . SER A 1 199 ? 8.718 33.274 31.389 1.00 43.86 502 SER A C 1
ATOM 1306 O O . SER A 1 199 ? 9.137 32.157 31.108 1.00 40.55 502 SER A O 1
ATOM 1309 N N . THR A 1 200 ? 9.525 34.290 31.686 1.00 44.90 503 THR A N 1
ATOM 1310 C CA . THR A 1 200 ? 10.976 34.112 31.749 1.00 45.83 503 THR A CA 1
ATOM 1311 C C . THR A 1 200 ? 11.417 33.300 33.003 1.00 42.76 503 THR A C 1
ATOM 1312 O O . THR A 1 200 ? 12.417 32.571 32.978 1.00 43.20 503 THR A O 1
ATOM 1316 N N . PHE A 1 201 ? 10.630 33.358 34.064 1.00 43.20 504 PHE A N 1
ATOM 1317 C CA . PHE A 1 201 ? 10.901 32.541 35.258 1.00 41.61 504 PHE A CA 1
ATOM 1318 C C . PHE A 1 201 ? 10.777 31.081 34.940 1.00 43.34 504 PHE A C 1
ATOM 1319 O O . PHE A 1 201 ? 11.575 30.285 35.400 1.00 43.61 504 PHE A O 1
ATOM 1327 N N . TYR A 1 202 ? 9.768 30.725 34.137 1.00 42.37 505 TYR A N 1
ATOM 1328 C CA . TYR A 1 202 ? 9.475 29.333 33.822 1.00 44.26 505 TYR A CA 1
ATOM 1329 C C . TYR A 1 202 ? 10.236 28.772 32.597 1.00 43.18 505 TYR A C 1
ATOM 1330 O O . TYR A 1 202 ? 10.392 27.561 32.462 1.00 41.35 505 TYR A O 1
ATOM 1339 N N . SER A 1 203 ? 10.667 29.649 31.705 1.00 43.82 506 SER A N 1
ATOM 1340 C CA . SER A 1 203 ? 11.196 29.233 30.390 1.00 44.22 506 SER A CA 1
ATOM 1341 C C . SER A 1 203 ? 12.401 28.330 30.516 1.00 45.20 506 SER A C 1
ATOM 1342 O O . SER A 1 203 ? 12.560 27.394 29.725 1.00 45.25 506 SER A O 1
ATOM 1345 N N . GLN A 1 204 ? 13.200 28.551 31.557 1.00 44.53 507 GLN A N 1
ATOM 1346 C CA . GLN A 1 204 ? 14.446 27.830 31.729 1.00 44.84 507 GLN A CA 1
ATOM 1347 C C . GLN A 1 204 ? 14.177 26.353 31.960 1.00 45.61 507 GLN A C 1
ATOM 1348 O O . GLN A 1 204 ? 14.728 25.508 31.274 1.00 45.52 507 GLN A O 1
ATOM 1354 N N . ARG A 1 205 ? 13.310 26.047 32.923 1.00 46.51 508 ARG A N 1
ATOM 1355 C CA . ARG A 1 205 ? 12.931 24.662 33.202 1.00 47.38 508 ARG A CA 1
ATOM 1356 C C . ARG A 1 205 ? 12.117 24.013 32.087 1.00 44.87 508 ARG A C 1
ATOM 1357 O O . ARG A 1 205 ? 12.268 22.833 31.846 1.00 44.84 508 ARG A O 1
ATOM 1365 N N . LEU A 1 206 ? 11.252 24.768 31.417 1.00 47.31 509 LEU A N 1
ATOM 1366 C CA . LEU A 1 206 ? 10.425 24.200 30.340 1.00 44.23 509 LEU A CA 1
ATOM 1367 C C . LEU A 1 206 ? 11.357 23.718 29.243 1.00 46.71 509 LEU A C 1
ATOM 1368 O O . LEU A 1 206 ? 11.145 22.654 28.686 1.00 48.28 509 LEU A O 1
ATOM 1373 N N . ALA A 1 207 ? 12.392 24.515 28.951 1.00 46.85 510 ALA A N 1
ATOM 1374 C CA . ALA A 1 207 ? 13.481 24.130 28.062 1.00 45.44 510 ALA A CA 1
ATOM 1375 C C . ALA A 1 207 ? 14.226 22.872 28.505 1.00 44.60 510 ALA A C 1
ATOM 1376 O O . ALA A 1 207 ? 14.463 21.985 27.684 1.00 42.71 510 ALA A O 1
ATOM 1378 N N . GLU A 1 208 ? 14.609 22.792 29.798 1.00 45.95 511 GLU A N 1
ATOM 1379 C CA . GLU A 1 208 ? 15.295 21.624 30.338 1.00 43.45 511 GLU A CA 1
ATOM 1380 C C . GLU A 1 208 ? 14.430 20.385 30.252 1.00 44.78 511 GLU A C 1
ATOM 1381 O O . GLU A 1 208 ? 14.923 19.280 30.170 1.00 48.01 511 GLU A O 1
ATOM 1387 N N . LEU A 1 209 ? 13.124 20.565 30.273 1.00 45.44 512 LEU A N 1
ATOM 1388 C CA . LEU A 1 209 ? 12.214 19.448 30.262 1.00 47.05 512 LEU A CA 1
ATOM 1389 C C . LEU A 1 209 ? 11.899 18.968 28.838 1.00 45.51 512 LEU A C 1
ATOM 1390 O O . LEU A 1 209 ? 11.311 17.922 28.669 1.00 44.65 512 LEU A O 1
ATOM 1395 N N . THR A 1 210 ? 12.303 19.710 27.811 1.00 46.79 513 THR A N 1
ATOM 1396 C CA . THR A 1 210 ? 11.760 19.448 26.466 1.00 46.48 513 THR A CA 1
ATOM 1397 C C . THR A 1 210 ? 12.785 19.049 25.367 1.00 47.45 513 THR A C 1
ATOM 1398 O O . THR A 1 210 ? 12.609 19.408 24.183 1.00 49.86 513 THR A O 1
ATOM 1402 N N . PRO A 1 211 ? 13.832 18.284 25.729 1.00 48.57 514 PRO A N 1
ATOM 1403 C CA . PRO A 1 211 ? 14.747 17.817 24.687 1.00 50.17 514 PRO A CA 1
ATOM 1404 C C . PRO A 1 211 ? 14.069 17.049 23.579 1.00 49.05 514 PRO A C 1
ATOM 1405 O O . PRO A 1 211 ? 13.256 16.154 23.813 1.00 48.41 514 PRO A O 1
ATOM 1409 N N . GLY A 1 212 ? 14.462 17.358 22.355 1.00 50.22 515 GLY A N 1
ATOM 1410 C CA . GLY A 1 212 ? 13.905 16.678 21.202 1.00 48.50 515 GLY A CA 1
ATOM 1411 C C . GLY A 1 212 ? 12.527 17.206 20.817 1.00 48.17 515 GLY A C 1
ATOM 1412 O O . GLY A 1 212 ? 11.924 16.670 19.919 1.00 47.86 515 GLY A O 1
ATOM 1413 N N . PHE A 1 213 ? 11.988 18.198 21.533 1.00 48.08 516 PHE A N 1
ATOM 1414 C CA . PHE A 1 213 ? 10.737 18.853 21.112 1.00 47.01 516 PHE A CA 1
ATOM 1415 C C . PHE A 1 213 ? 11.023 19.855 19.977 1.00 46.82 516 PHE A C 1
ATOM 1416 O O . PHE A 1 213 ? 12.054 20.539 19.973 1.00 50.19 516 PHE A O 1
ATOM 1424 N N . SER A 1 214 ? 10.085 19.978 19.050 1.00 45.93 517 SER A N 1
ATOM 1425 C CA . SER A 1 214 ? 10.167 20.982 17.992 1.00 48.41 517 SER A CA 1
ATOM 1426 C C . SER A 1 214 ? 9.465 22.274 18.461 1.00 50.39 517 SER A C 1
ATOM 1427 O O . SER A 1 214 ? 8.789 22.277 19.503 1.00 49.69 517 SER A O 1
ATOM 1430 N N . GLY A 1 215 ? 9.609 23.361 17.701 1.00 49.63 518 GLY A N 1
ATOM 1431 C CA . GLY A 1 215 ? 8.888 24.592 18.012 1.00 49.69 518 GLY A CA 1
ATOM 1432 C C . GLY A 1 215 ? 7.391 24.368 17.972 1.00 50.09 518 GLY A C 1
ATOM 1433 O O . GLY A 1 215 ? 6.618 25.017 18.678 1.00 53.27 518 GLY A O 1
ATOM 1434 N N . ALA A 1 216 ? 6.955 23.448 17.118 1.00 51.96 519 ALA A N 1
ATOM 1435 C CA . ALA A 1 216 ? 5.532 23.139 17.038 1.00 49.94 519 ALA A CA 1
ATOM 1436 C C . ALA A 1 216 ? 5.037 22.449 18.318 1.00 46.92 519 ALA A C 1
ATOM 1437 O O . ALA A 1 216 ? 3.996 22.814 18.833 1.00 48.82 519 ALA A O 1
ATOM 1439 N N . ASP A 1 217 ? 5.788 21.459 18.795 1.00 46.56 520 ASP A N 1
ATOM 1440 C CA . ASP A 1 217 ? 5.544 20.767 20.032 1.00 46.15 520 ASP A CA 1
ATOM 1441 C C . ASP A 1 217 ? 5.483 21.752 21.162 1.00 44.31 520 ASP A C 1
ATOM 1442 O O . ASP A 1 217 ? 4.591 21.707 21.969 1.00 44.19 520 ASP A O 1
ATOM 1447 N N . ILE A 1 218 ? 6.438 22.664 21.202 1.00 46.60 521 ILE A N 1
ATOM 1448 C CA . ILE A 1 218 ? 6.458 23.697 22.227 1.00 45.68 521 ILE A CA 1
ATOM 1449 C C . ILE A 1 218 ? 5.231 24.609 22.114 1.00 48.96 521 ILE A C 1
ATOM 1450 O O . ILE A 1 218 ? 4.618 24.947 23.145 1.00 48.65 521 ILE A O 1
ATOM 1455 N N . ALA A 1 219 ? 4.875 25.042 20.894 1.00 46.09 522 ALA A N 1
ATOM 1456 C CA . ALA A 1 219 ? 3.633 25.819 20.736 1.00 44.81 522 ALA A CA 1
ATOM 1457 C C . ALA A 1 219 ? 2.379 25.046 21.207 1.00 43.83 522 ALA A C 1
ATOM 1458 O O . ALA A 1 219 ? 1.445 25.611 21.776 1.00 43.16 522 ALA A O 1
ATOM 1460 N N . ASN A 1 220 ? 2.348 23.753 20.963 1.00 43.82 523 ASN A N 1
ATOM 1461 C CA . ASN A 1 220 ? 1.192 22.950 21.357 1.00 44.13 523 ASN A CA 1
ATOM 1462 C C . ASN A 1 220 ? 1.090 22.857 22.903 1.00 45.44 523 ASN A C 1
ATOM 1463 O O . ASN A 1 220 ? 0.012 22.971 23.459 1.00 46.31 523 ASN A O 1
ATOM 1468 N N . ILE A 1 221 ? 2.208 22.674 23.592 1.00 46.44 524 ILE A N 1
ATOM 1469 C CA . ILE A 1 221 ? 2.225 22.665 25.084 1.00 48.36 524 ILE A CA 1
ATOM 1470 C C . ILE A 1 221 ? 1.653 23.944 25.671 1.00 47.22 524 ILE A C 1
ATOM 1471 O O . ILE A 1 221 ? 0.817 23.889 26.556 1.00 44.34 524 ILE A O 1
ATOM 1476 N N . CYS A 1 222 ? 2.138 25.085 25.190 1.00 47.79 525 CYS A N 1
ATOM 1477 C CA . CYS A 1 222 ? 1.677 26.382 25.663 1.00 47.74 525 CYS A CA 1
ATOM 1478 C C . CYS A 1 222 ? 0.198 26.600 25.409 1.00 50.40 525 CYS A C 1
ATOM 1479 O O . CYS A 1 222 ? -0.525 27.091 26.289 1.00 48.74 525 CYS A O 1
ATOM 1482 N N . ASN A 1 223 ? -0.246 26.274 24.194 1.00 49.56 526 ASN A N 1
ATOM 1483 C CA . ASN A 1 223 ? -1.644 26.437 23.838 1.00 50.30 526 ASN A CA 1
ATOM 1484 C C . ASN A 1 223 ? -2.577 25.498 24.559 1.00 50.38 526 ASN A C 1
ATOM 1485 O O . ASN A 1 223 ? -3.678 25.889 24.930 1.00 50.39 526 ASN A O 1
ATOM 1490 N N . GLU A 1 224 ? -2.165 24.254 24.733 1.00 52.63 527 GLU A N 1
ATOM 1491 C CA . GLU A 1 224 ? -2.922 23.324 25.557 1.00 54.88 527 GLU A CA 1
ATOM 1492 C C . GLU A 1 224 ? -3.062 23.816 27.000 1.00 54.30 527 GLU A C 1
ATOM 1493 O O . GLU A 1 224 ? -4.109 23.635 27.617 1.00 52.86 527 GLU A O 1
ATOM 1499 N N . ALA A 1 225 ? -2.000 24.417 27.539 1.00 55.69 528 ALA A N 1
ATOM 1500 C CA . ALA A 1 225 ? -2.035 25.045 28.877 1.00 55.39 528 ALA A CA 1
ATOM 1501 C C . ALA A 1 225 ? -2.856 26.353 28.893 1.00 55.16 528 ALA A C 1
ATOM 1502 O O . ALA A 1 225 ? -3.456 26.690 29.888 1.00 53.56 528 ALA A O 1
ATOM 1504 N N . ALA A 1 226 ? -2.895 27.095 27.783 1.00 59.01 529 ALA A N 1
ATOM 1505 C CA . ALA A 1 226 ? -3.821 28.231 27.672 1.00 60.70 529 ALA A CA 1
ATOM 1506 C C . ALA A 1 226 ? -5.286 27.732 27.677 1.00 63.26 529 ALA A C 1
ATOM 1507 O O . ALA A 1 226 ? -6.189 28.376 28.240 1.00 63.02 529 ALA A O 1
ATOM 1509 N N . LEU A 1 227 ? -5.507 26.558 27.092 1.00 66.91 530 LEU A N 1
ATOM 1510 C CA . LEU A 1 227 ? -6.833 25.912 27.083 1.00 68.27 530 LEU A CA 1
ATOM 1511 C C . LEU A 1 227 ? -7.106 25.033 28.325 1.00 71.00 530 LEU A C 1
ATOM 1512 O O . LEU A 1 227 ? -7.528 23.879 28.232 1.00 73.75 530 LEU A O 1
ATOM 1517 N N . HIS A 1 228 ? -6.866 25.588 29.496 1.00 74.35 531 HIS A N 1
ATOM 1518 C CA . HIS A 1 228 ? -7.082 24.869 30.739 1.00 74.43 531 HIS A CA 1
ATOM 1519 C C . HIS A 1 228 ? -6.986 25.892 31.863 1.00 74.04 531 HIS A C 1
ATOM 1520 O O . HIS A 1 228 ? -6.565 27.029 31.634 1.00 72.85 531 HIS A O 1
ATOM 1527 N N . VAL A 1 237 ? -4.135 35.095 35.406 1.00 63.36 540 VAL A N 1
ATOM 1528 C CA . VAL A 1 237 ? -4.769 35.148 34.073 1.00 63.77 540 VAL A CA 1
ATOM 1529 C C . VAL A 1 237 ? -3.717 35.315 32.981 1.00 61.42 540 VAL A C 1
ATOM 1530 O O . VAL A 1 237 ? -3.770 34.635 31.965 1.00 62.98 540 VAL A O 1
ATOM 1534 N N . HIS A 1 238 ? -2.774 36.227 33.204 1.00 60.00 541 HIS A N 1
ATOM 1535 C CA . HIS A 1 238 ? -1.632 36.420 32.319 1.00 59.88 541 HIS A CA 1
ATOM 1536 C C . HIS A 1 238 ? -0.373 35.692 32.816 1.00 59.76 541 HIS A C 1
ATOM 1537 O O . HIS A 1 238 ? 0.753 36.143 32.598 1.00 59.49 541 HIS A O 1
ATOM 1544 N N . THR A 1 239 ? -0.578 34.541 33.450 1.00 59.89 542 THR A N 1
ATOM 1545 C CA . THR A 1 239 ? 0.523 33.691 33.883 1.00 59.90 542 THR A CA 1
ATOM 1546 C C . THR A 1 239 ? 0.273 32.206 33.597 1.00 59.82 542 THR A C 1
ATOM 1547 O O . THR A 1 239 ? -0.828 31.687 33.770 1.00 59.46 542 THR A O 1
ATOM 1551 N N . LEU A 1 240 ? 1.330 31.520 33.185 1.00 60.14 543 LEU A N 1
ATOM 1552 C CA . LEU A 1 240 ? 1.269 30.093 32.876 1.00 60.32 543 LEU A CA 1
ATOM 1553 C C . LEU A 1 240 ? 0.856 29.261 34.096 1.00 58.64 543 LEU A C 1
ATOM 1554 O O . LEU A 1 240 ? 1.263 29.555 35.203 1.00 59.40 543 LEU A O 1
ATOM 1559 N N . ASN A 1 241 ? 0.014 28.251 33.870 1.00 59.05 544 ASN A N 1
ATOM 1560 C CA . ASN A 1 241 ? -0.230 27.167 34.821 1.00 58.38 544 ASN A CA 1
ATOM 1561 C C . ASN A 1 241 ? 0.868 26.113 34.659 1.00 58.70 544 ASN A C 1
ATOM 1562 O O . ASN A 1 241 ? 0.756 25.183 33.852 1.00 60.68 544 ASN A O 1
ATOM 1567 N N . PHE A 1 242 ? 1.939 26.284 35.426 1.00 56.30 545 PHE A N 1
ATOM 1568 C CA . PHE A 1 242 ? 3.180 25.572 35.197 1.00 53.96 545 PHE A CA 1
ATOM 1569 C C . PHE A 1 242 ? 3.024 24.091 35.438 1.00 53.92 545 PHE A C 1
ATOM 1570 O O . PHE A 1 242 ? 3.441 23.271 34.627 1.00 54.11 545 PHE A O 1
ATOM 1578 N N . GLU A 1 243 ? 2.365 23.740 36.522 1.00 54.88 546 GLU A N 1
ATOM 1579 C CA . GLU A 1 243 ? 2.193 22.343 36.883 1.00 57.98 546 GLU A CA 1
ATOM 1580 C C . GLU A 1 243 ? 1.441 21.527 35.837 1.00 57.41 546 GLU A C 1
ATOM 1581 O O . GLU A 1 243 ? 1.673 20.331 35.690 1.00 57.16 546 GLU A O 1
ATOM 1587 N N . TYR A 1 244 ? 0.518 22.175 35.136 1.00 58.10 547 TYR A N 1
ATOM 1588 C CA . TYR A 1 244 ? -0.168 21.560 34.010 1.00 58.60 547 TYR A CA 1
ATOM 1589 C C . TYR A 1 244 ? 0.746 21.484 32.797 1.00 57.83 547 TYR A C 1
ATOM 1590 O O . TYR A 1 244 ? 0.795 20.456 32.141 1.00 62.59 547 TYR A O 1
ATOM 1599 N N . ALA A 1 245 ? 1.454 22.568 32.481 1.00 53.92 548 ALA A N 1
ATOM 1600 C CA . ALA A 1 245 ? 2.417 22.516 31.399 1.00 52.40 548 ALA A CA 1
ATOM 1601 C C . ALA A 1 245 ? 3.327 21.324 31.596 1.00 53.42 548 ALA A C 1
ATOM 1602 O O . ALA A 1 245 ? 3.546 20.569 30.681 1.00 54.13 548 ALA A O 1
ATOM 1604 N N . VAL A 1 246 ? 3.826 21.144 32.816 1.00 57.97 549 VAL A N 1
ATOM 1605 C CA . VAL A 1 246 ? 4.781 20.093 33.116 1.00 59.26 549 VAL A CA 1
ATOM 1606 C C . VAL A 1 246 ? 4.145 18.731 32.844 1.00 63.80 549 VAL A C 1
ATOM 1607 O O . VAL A 1 246 ? 4.755 17.895 32.188 1.00 65.85 549 VAL A O 1
ATOM 1611 N N . GLU A 1 247 ? 2.918 18.521 33.311 1.00 66.53 550 GLU A N 1
ATOM 1612 C CA . GLU A 1 247 ? 2.151 17.322 32.949 1.00 69.12 550 GLU A CA 1
ATOM 1613 C C . GLU A 1 247 ? 2.097 17.047 31.443 1.00 66.86 550 GLU A C 1
ATOM 1614 O O . GLU A 1 247 ? 2.313 15.926 31.015 1.00 68.25 550 GLU A O 1
ATOM 1620 N N . ARG A 1 248 ? 1.769 18.049 30.636 1.00 67.64 551 ARG A N 1
ATOM 1621 C CA . ARG A 1 248 ? 1.687 17.842 29.179 1.00 66.62 551 ARG A CA 1
ATOM 1622 C C . ARG A 1 248 ? 3.042 17.558 28.525 1.00 65.78 551 ARG A C 1
ATOM 1623 O O . ARG A 1 248 ? 3.108 16.907 27.466 1.00 68.31 551 ARG A O 1
ATOM 1631 N N . VAL A 1 249 ? 4.117 18.068 29.113 1.00 63.23 552 VAL A N 1
ATOM 1632 C CA . VAL A 1 249 ? 5.458 17.818 28.583 1.00 62.10 552 VAL A CA 1
ATOM 1633 C C . VAL A 1 249 ? 5.823 16.336 28.739 1.00 64.27 552 VAL A C 1
ATOM 1634 O O . VAL A 1 249 ? 6.357 15.717 27.791 1.00 58.93 552 VAL A O 1
ATOM 1638 N N . LEU A 1 250 ? 5.503 15.776 29.917 1.00 64.38 553 LEU A N 1
ATOM 1639 C CA . LEU A 1 250 ? 5.764 14.362 30.217 1.00 69.72 553 LEU A CA 1
ATOM 1640 C C . LEU A 1 250 ? 4.823 13.421 29.418 1.00 71.66 553 LEU A C 1
ATOM 1641 O O . LEU A 1 250 ? 5.228 12.319 29.015 1.00 72.43 553 LEU A O 1
ATOM 1646 N N . ALA A 1 251 ? 3.584 13.851 29.168 1.00 72.83 554 ALA A N 1
ATOM 1647 C CA . ALA A 1 251 ? 2.697 13.114 28.246 1.00 72.67 554 ALA A CA 1
ATOM 1648 C C . ALA A 1 251 ? 3.261 13.111 26.840 1.00 74.12 554 ALA A C 1
ATOM 1649 O O . ALA A 1 251 ? 3.360 12.067 26.202 1.00 73.76 554 ALA A O 1
ATOM 1651 N N . GLY A 1 252 ? 3.624 14.291 26.355 1.00 76.49 555 GLY A N 1
ATOM 1652 C CA . GLY A 1 252 ? 4.159 14.439 25.008 1.00 78.18 555 GLY A CA 1
ATOM 1653 C C . GLY A 1 252 ? 5.529 13.819 24.800 1.00 80.30 555 GLY A C 1
ATOM 1654 O O . GLY A 1 252 ? 5.922 13.553 23.665 1.00 81.50 555 GLY A O 1
A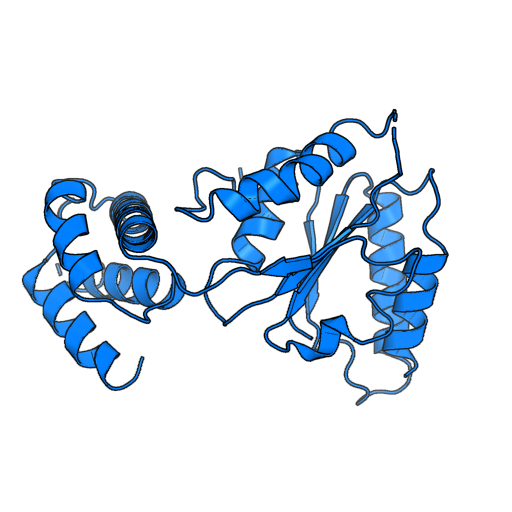TOM 1655 N N . THR A 1 253 ? 6.272 13.615 25.881 1.00 82.70 556 THR A N 1
ATOM 1656 C CA . THR A 1 253 ? 7.572 12.946 25.798 1.00 85.22 556 THR A CA 1
ATOM 1657 C C . THR A 1 253 ? 7.460 11.511 25.255 1.00 88.16 556 THR A C 1
ATOM 1658 O O . THR A 1 253 ? 8.317 11.065 24.488 1.00 88.91 556 THR A O 1
ATOM 1662 N N . ALA A 1 254 ? 6.404 10.799 25.648 1.00 90.29 557 ALA A N 1
ATOM 1663 C CA . ALA A 1 254 ? 6.117 9.473 25.096 1.00 90.83 557 ALA A CA 1
ATOM 1664 C C . ALA A 1 254 ? 5.788 9.583 23.599 1.00 91.17 557 ALA A C 1
ATOM 1665 O O . ALA A 1 254 ? 6.569 9.142 22.746 1.00 91.05 557 ALA A O 1
ATOM 1667 N N . LYS A 1 255 ? 4.641 10.180 23.283 1.00 90.74 558 LYS A N 1
ATOM 1668 C CA . LYS A 1 255 ? 4.256 10.431 21.888 1.00 88.74 558 LYS A CA 1
ATOM 1669 C C . LYS A 1 255 ? 3.662 11.830 21.742 1.00 86.97 558 LYS A C 1
ATOM 1670 O O . LYS A 1 255 ? 2.722 12.190 22.443 1.00 86.15 558 LYS A O 1
ATOM 1672 N N . LYS A 1 256 ? 4.196 12.613 20.813 1.00 85.30 559 LYS A N 1
ATOM 1673 C CA . LYS A 1 256 ? 3.786 1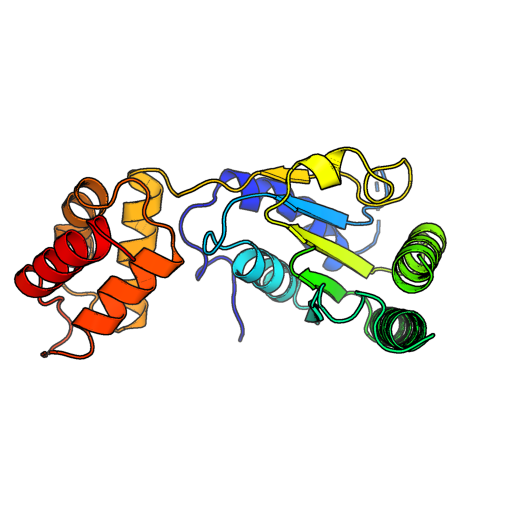4.010 20.682 1.00 84.68 559 LYS A CA 1
ATOM 1674 C C . LYS A 1 256 ? 2.486 14.222 19.898 1.00 86.63 559 LYS A C 1
ATOM 1675 O O . LYS A 1 256 ? 1.724 15.159 20.183 1.00 88.27 559 LYS A O 1
#

GO terms:
  GO:0005743 mitochondrial inner membrane (C, IDA)
  GO:0004222 metalloendopeptidase activity (F, IDA)
  GO:0005745 m-AAA complex (C, IDA)
  GO:0005757 mitochondrial permeability transition pore complex (C, IDA)
  GO:0110097 regulation of calcium import into the mitochondrion (P, IDA)
  GO:1902686 mitochondrial outer membrane permeabilization involved in programmed cell death (P, IMP)
  GO:0046902 regulation of mitochondrial membrane permeability (P, IMP)
  GO:0005515 protein binding (F, IPI)
  GO:0008233 peptidase activity (F, TAS)
  GO:0005739 mitochondrion (C, TAS)
  GO:0006508 proteolysis (P, TAS)
  GO:0007399 nervous system development (P, TAS)
  GO:0005739 mitochondrion (C, HTP)
  GO:0005743 mitochondrial inner membrane (C, TAS)
  GO:0034982 mitochondrial protein processing (P, IDA)

B-factor: mean 55.83, std 10.8, range [33.41, 91.17]

Radius of gyration: 19.34 Å; Cα contacts (8 Å, |Δi|>4): 377; chains: 1; bounding box: 35×37×54 Å